Protein AF-A0A256XBC9-F1 (afdb_monomer)

Secondary structure (DSSP, 8-state):
-EEE-S---HHHHHHHHHHHHHHT----EEE--S-HHHHHHHH---BTTB-HHIIIIIIHHHHHHHHHH-SS-EEEE----GGG-HHHHTS-SEEE-SSSTTEEEE-TTTT--HHHHHHHHHHTT----GGGGS--THHHHHHHHHHHTT--THHHHTTGGG-SS---HHHHHHHHHHS---HHHHHHHSPPSEEEEEEEETTEEEEEEEESS---HHHHHHHHTTT-TT-EEETTEEEETTTEEEETTTTEEEESSHHHHHHHHHHHHHHHH-----HHHHT-TT--EEESSSEEE-TTT-----HHHHH-HHHIIIIISSHHHHHHHHTT-

Structure (mmCIF, N/CA/C/O backbone):
data_AF-A0A256XBC9-F1
#
_entry.id   AF-A0A256XBC9-F1
#
loop_
_atom_site.group_PDB
_atom_site.id
_atom_site.type_symbol
_atom_site.label_atom_id
_atom_site.label_alt_id
_atom_site.label_comp_id
_atom_site.label_asym_id
_atom_site.label_entity_id
_atom_site.label_seq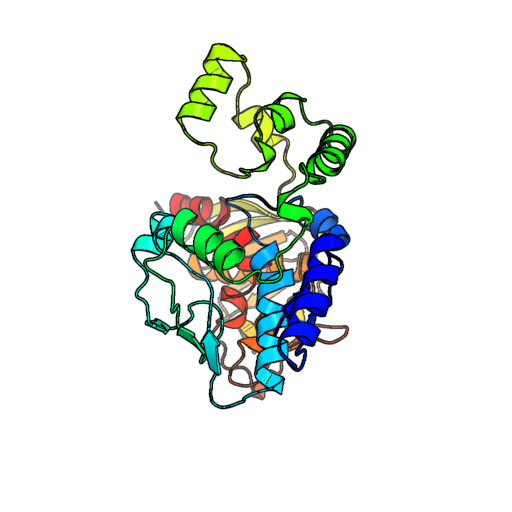_id
_atom_site.pdbx_PDB_ins_code
_atom_site.Cartn_x
_atom_site.Cartn_y
_atom_site.Cartn_z
_atom_site.occupancy
_atom_site.B_iso_or_equiv
_atom_site.auth_seq_id
_atom_site.auth_comp_id
_atom_site.auth_asym_id
_atom_site.auth_atom_id
_atom_site.pdbx_PDB_model_num
ATOM 1 N N . MET A 1 1 ? 2.725 -3.483 -21.093 1.00 90.88 1 MET A N 1
ATOM 2 C CA . MET A 1 1 ? 2.157 -2.626 -20.026 1.00 90.88 1 MET A CA 1
ATOM 3 C C . MET A 1 1 ? 3.276 -1.849 -19.351 1.00 90.88 1 MET A C 1
ATOM 5 O O . MET A 1 1 ? 4.280 -2.460 -19.003 1.00 90.88 1 MET A O 1
ATOM 9 N N . PHE A 1 2 ? 3.098 -0.546 -19.137 1.00 95.12 2 PHE A N 1
ATOM 10 C CA . PHE A 1 2 ? 3.998 0.297 -18.344 1.00 95.12 2 PHE A CA 1
ATOM 11 C C . PHE A 1 2 ? 3.249 0.849 -17.130 1.00 95.12 2 PHE A C 1
ATOM 13 O O . PHE A 1 2 ? 2.090 1.241 -17.256 1.00 95.12 2 PHE A O 1
ATOM 20 N N . ASN A 1 3 ? 3.893 0.862 -15.961 1.00 94.25 3 ASN A N 1
ATOM 21 C CA . ASN A 1 3 ? 3.314 1.428 -14.747 1.00 94.25 3 ASN A CA 1
ATOM 22 C C . ASN A 1 3 ? 3.943 2.788 -14.438 1.00 94.25 3 ASN A C 1
ATOM 24 O O . ASN A 1 3 ? 5.016 2.840 -13.838 1.00 94.25 3 ASN A O 1
ATOM 28 N N . ASP A 1 4 ? 3.240 3.855 -14.800 1.00 94.25 4 ASP A N 1
ATOM 29 C CA . ASP A 1 4 ? 3.615 5.234 -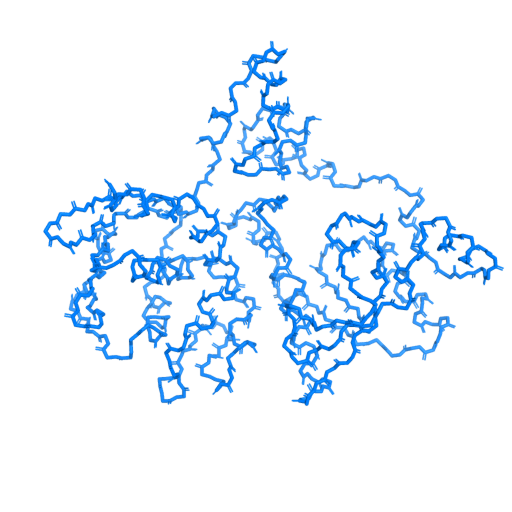14.514 1.00 94.25 4 ASP A CA 1
ATOM 30 C C . ASP A 1 4 ? 3.209 5.603 -13.082 1.00 94.25 4 ASP A C 1
ATOM 32 O O . ASP A 1 4 ? 2.030 5.758 -12.744 1.00 94.25 4 ASP A O 1
ATOM 36 N N . THR A 1 5 ? 4.217 5.726 -12.222 1.00 91.25 5 THR A N 1
ATOM 37 C CA . THR A 1 5 ? 4.029 6.086 -10.815 1.00 91.25 5 THR A CA 1
ATOM 38 C C . THR A 1 5 ? 3.833 7.581 -10.580 1.00 91.25 5 THR A C 1
ATOM 40 O O . THR A 1 5 ? 3.541 7.973 -9.450 1.00 91.25 5 THR A O 1
ATOM 43 N N . GLY A 1 6 ? 4.035 8.412 -11.608 1.00 88.88 6 GLY A N 1
ATOM 44 C CA . GLY A 1 6 ? 4.174 9.861 -11.487 1.00 88.88 6 GLY A CA 1
ATOM 45 C C . GLY A 1 6 ? 5.529 10.314 -10.930 1.00 88.88 6 GLY A C 1
ATOM 46 O O . GLY A 1 6 ? 5.707 11.504 -10.688 1.00 88.88 6 GLY A O 1
ATOM 47 N N . LEU A 1 7 ? 6.471 9.387 -10.701 1.00 88.94 7 LEU A N 1
ATOM 48 C CA . LEU A 1 7 ? 7.824 9.656 -10.178 1.00 88.94 7 LEU A CA 1
ATOM 49 C C . LEU A 1 7 ? 8.936 9.241 -11.140 1.00 88.94 7 LEU A C 1
ATOM 51 O O . LEU A 1 7 ? 10.107 9.206 -10.758 1.00 88.94 7 LEU A O 1
ATOM 55 N N . GLU A 1 8 ? 8.568 8.854 -12.354 1.00 89.31 8 GLU A N 1
ATOM 56 C CA . GLU A 1 8 ? 9.528 8.388 -13.338 1.00 89.31 8 GLU A CA 1
ATOM 57 C C . GLU A 1 8 ? 10.390 9.553 -13.817 1.00 89.31 8 GLU A C 1
ATOM 59 O O . GLU A 1 8 ? 9.912 10.669 -14.029 1.00 89.31 8 GLU A O 1
ATOM 64 N N . LEU A 1 9 ? 11.680 9.283 -13.994 1.00 87.69 9 LEU A N 1
ATOM 65 C CA . LEU A 1 9 ? 12.575 10.237 -14.631 1.00 87.69 9 LEU A CA 1
ATOM 66 C C . LEU A 1 9 ? 12.134 10.493 -16.080 1.00 87.69 9 LEU A C 1
ATOM 68 O O . LEU A 1 9 ? 11.670 9.545 -16.725 1.00 87.69 9 LEU A O 1
ATOM 72 N N . PRO A 1 10 ? 12.343 11.702 -16.633 1.00 89.44 10 PRO A N 1
ATOM 73 C CA . PRO A 1 10 ? 12.066 11.974 -18.043 1.00 89.44 10 PRO A CA 1
ATOM 74 C C . PRO A 1 10 ? 12.702 10.937 -18.977 1.00 89.44 10 PRO A C 1
ATOM 76 O O . PRO A 1 10 ? 12.044 10.441 -19.887 1.00 89.44 10 PRO A O 1
ATOM 79 N N . GLU A 1 11 ? 13.935 10.514 -18.690 1.00 90.56 11 GLU A N 1
ATOM 80 C CA . GLU A 1 11 ? 14.653 9.477 -19.439 1.00 90.56 11 GLU A CA 1
ATOM 81 C C . GLU A 1 11 ? 13.928 8.125 -19.425 1.00 90.56 11 GLU A C 1
ATOM 83 O O . GLU A 1 11 ? 13.963 7.387 -20.406 1.00 90.56 11 GLU A O 1
ATOM 88 N N . THR A 1 12 ? 13.223 7.806 -18.336 1.00 92.81 12 THR A N 1
ATOM 89 C CA . THR A 1 12 ? 12.430 6.574 -18.235 1.00 92.81 12 THR A CA 1
ATOM 90 C C . THR A 1 12 ? 11.225 6.628 -19.158 1.00 92.81 12 THR A C 1
ATOM 92 O O . THR A 1 12 ? 10.952 5.649 -19.848 1.00 92.81 12 THR A O 1
ATOM 95 N N . LEU A 1 13 ? 10.530 7.767 -19.202 1.00 94.12 13 LEU A N 1
ATOM 96 C CA . LEU A 1 13 ? 9.385 7.958 -20.090 1.00 94.12 13 LEU A CA 1
ATOM 97 C C . LEU A 1 13 ? 9.819 7.937 -21.560 1.00 94.12 13 LEU A C 1
ATOM 99 O O . LEU A 1 13 ? 9.193 7.253 -22.363 1.00 94.12 13 LEU A O 1
ATOM 103 N N . ILE A 1 14 ? 10.928 8.606 -21.892 1.00 94.56 14 ILE A N 1
ATOM 104 C CA . ILE A 1 14 ? 11.517 8.583 -23.240 1.00 94.56 14 ILE A CA 1
ATOM 105 C C . ILE A 1 14 ? 11.847 7.145 -23.652 1.00 94.56 14 ILE A C 1
ATOM 107 O O . ILE A 1 14 ? 11.387 6.688 -24.696 1.00 94.56 14 ILE A O 1
ATOM 111 N N . ASN A 1 15 ? 12.549 6.395 -22.797 1.00 95.44 15 ASN A N 1
ATOM 112 C CA . ASN A 1 15 ? 12.915 5.011 -23.088 1.00 95.44 15 ASN A CA 1
ATOM 113 C C . ASN A 1 15 ? 11.693 4.097 -23.290 1.00 95.44 15 ASN A C 1
ATOM 115 O O . ASN A 1 15 ? 11.757 3.157 -24.076 1.00 95.44 15 ASN A O 1
ATOM 119 N N . VAL A 1 16 ? 10.572 4.340 -22.598 1.00 96.44 16 VAL A N 1
ATOM 120 C CA . VAL A 1 16 ? 9.329 3.590 -22.852 1.00 96.44 16 VAL A CA 1
ATOM 121 C C . VAL A 1 16 ? 8.881 3.782 -24.298 1.00 96.44 16 VAL A C 1
ATOM 123 O O . VAL A 1 16 ? 8.619 2.790 -24.970 1.00 96.44 16 VAL A O 1
ATOM 126 N N . PHE A 1 17 ? 8.842 5.018 -24.799 1.00 95.31 17 PHE A N 1
ATOM 127 C CA . PHE A 1 17 ? 8.459 5.289 -26.188 1.00 95.31 17 PHE A CA 1
ATOM 128 C C . PHE A 1 17 ? 9.472 4.750 -27.203 1.00 95.31 17 PHE A C 1
ATOM 130 O O . PHE A 1 17 ? 9.060 4.176 -28.209 1.00 95.31 17 PHE A O 1
ATOM 137 N N . GLU A 1 18 ? 10.775 4.852 -26.926 1.00 95.69 18 GLU A N 1
ATOM 138 C CA . GLU A 1 18 ? 11.819 4.257 -27.775 1.00 95.69 18 GLU A CA 1
ATOM 139 C C . GLU A 1 18 ? 11.632 2.737 -27.914 1.00 95.69 18 GLU A C 1
ATOM 141 O O . GLU A 1 18 ? 11.645 2.212 -29.025 1.00 95.69 18 GLU A O 1
ATOM 146 N N . VAL A 1 19 ? 11.377 2.033 -26.805 1.00 96.44 19 VAL A N 1
ATOM 147 C CA . VAL A 1 19 ? 11.110 0.585 -26.798 1.00 96.44 19 VAL A CA 1
ATOM 148 C C . VAL A 1 19 ? 9.814 0.250 -27.541 1.00 96.44 19 VAL A C 1
ATOM 150 O O . VAL A 1 19 ? 9.795 -0.691 -28.330 1.00 96.44 19 VAL A O 1
ATOM 153 N N . LEU A 1 20 ? 8.729 0.998 -27.316 1.00 96.56 20 LEU A N 1
ATOM 154 C CA . LEU A 1 20 ? 7.457 0.756 -28.007 1.00 96.56 20 LEU A CA 1
ATOM 155 C C . LEU A 1 20 ? 7.617 0.856 -29.527 1.00 96.56 20 LEU A C 1
ATOM 157 O O . LEU A 1 20 ? 7.153 -0.029 -30.242 1.00 96.56 20 LEU A O 1
ATOM 161 N N . ASN A 1 21 ? 8.322 1.887 -29.998 1.00 95.62 21 ASN A N 1
ATOM 162 C CA . ASN A 1 21 ? 8.574 2.106 -31.420 1.00 95.62 21 ASN A CA 1
ATOM 163 C C . ASN A 1 21 ? 9.512 1.044 -32.004 1.00 95.62 21 ASN A C 1
ATOM 165 O O . ASN A 1 21 ? 9.216 0.485 -33.055 1.00 95.62 21 ASN A O 1
ATOM 169 N N . ALA A 1 22 ? 10.612 0.729 -31.312 1.00 96.19 22 ALA A N 1
ATOM 170 C CA . ALA A 1 22 ? 11.603 -0.239 -31.783 1.00 96.19 22 ALA A CA 1
ATOM 171 C C . ALA A 1 22 ? 11.021 -1.647 -31.986 1.00 96.19 22 ALA A C 1
ATOM 173 O O . ALA A 1 22 ? 11.479 -2.381 -32.858 1.00 96.19 22 ALA A O 1
ATOM 174 N N . TYR A 1 23 ? 10.016 -2.022 -31.191 1.00 96.19 23 TYR A N 1
ATOM 175 C CA . TYR A 1 23 ? 9.422 -3.360 -31.222 1.00 96.19 23 TYR A CA 1
ATOM 176 C C . TYR A 1 23 ? 7.968 -3.390 -31.722 1.00 96.19 23 TYR A C 1
ATOM 178 O O . TYR A 1 23 ? 7.344 -4.448 -31.666 1.00 96.19 23 TYR A O 1
ATOM 186 N N . GLY A 1 24 ? 7.413 -2.264 -32.188 1.00 96.50 24 GLY A N 1
ATOM 187 C CA . GLY A 1 24 ? 6.036 -2.185 -32.697 1.00 96.50 24 GLY A CA 1
ATOM 188 C C . GLY A 1 24 ? 4.972 -2.596 -31.671 1.00 96.50 24 GLY A C 1
ATOM 189 O O . GLY A 1 24 ? 4.054 -3.345 -31.995 1.00 96.50 24 GLY A O 1
ATOM 190 N N . LEU A 1 25 ? 5.121 -2.165 -30.414 1.00 95.19 25 LEU A N 1
ATOM 191 C CA . LEU A 1 25 ? 4.286 -2.613 -29.294 1.00 95.19 25 LEU A CA 1
ATOM 192 C C . LEU A 1 25 ? 3.157 -1.629 -28.962 1.00 95.19 25 LEU A C 1
ATOM 194 O O . LEU A 1 25 ? 3.348 -0.415 -28.964 1.00 95.19 25 LEU A O 1
ATOM 198 N N . GLU A 1 26 ? 2.008 -2.164 -28.541 1.00 93.69 26 GLU A N 1
ATOM 199 C CA . GLU A 1 26 ? 0.925 -1.371 -27.954 1.00 93.69 26 GLU A CA 1
ATOM 200 C C . GLU A 1 26 ? 1.210 -1.031 -26.478 1.00 93.69 26 GLU A C 1
ATOM 202 O O . GLU A 1 26 ? 1.558 -1.888 -25.650 1.00 93.69 26 GLU A O 1
ATOM 207 N N . LEU A 1 27 ? 1.018 0.240 -26.113 1.00 94.12 27 LEU A N 1
ATOM 208 C CA . LEU A 1 27 ? 1.161 0.696 -24.736 1.00 94.12 27 LEU A CA 1
ATOM 209 C C . LEU A 1 27 ? -0.139 0.549 -23.941 1.00 94.12 27 LEU A C 1
ATOM 211 O O . LEU A 1 27 ? -0.998 1.425 -23.943 1.00 94.12 27 LEU A O 1
ATOM 215 N N . HIS A 1 28 ? -0.207 -0.481 -23.103 1.00 93.19 28 HIS A N 1
ATOM 216 C CA . HIS A 1 28 ? -1.143 -0.480 -21.977 1.00 93.19 28 HIS A CA 1
ATOM 217 C C . HIS A 1 28 ? -0.555 0.303 -20.793 1.00 93.19 28 HIS A C 1
ATOM 219 O O . HIS A 1 28 ? 0.410 -0.147 -20.164 1.00 93.19 28 HIS A O 1
ATOM 225 N N . LEU A 1 29 ? -1.127 1.465 -20.479 1.00 93.25 29 LEU A N 1
ATOM 226 C CA . LEU A 1 29 ? -0.666 2.335 -19.395 1.00 93.25 29 LEU A CA 1
ATOM 227 C C . LEU A 1 29 ? -1.427 2.069 -18.086 1.00 93.25 29 LEU A C 1
ATOM 229 O O . LEU A 1 29 ? -2.650 2.187 -18.023 1.00 93.25 29 LEU A O 1
ATOM 233 N N . ALA A 1 30 ? -0.689 1.778 -17.018 1.00 93.75 30 ALA A N 1
ATOM 234 C CA . ALA A 1 30 ? -1.177 1.795 -15.644 1.00 93.75 30 ALA A CA 1
ATOM 235 C C . ALA A 1 30 ? -0.657 3.066 -14.963 1.00 93.75 30 ALA A C 1
ATOM 237 O O . ALA A 1 30 ? 0.523 3.148 -14.640 1.00 93.75 30 ALA A O 1
ATOM 238 N N . LYS A 1 31 ? -1.516 4.070 -14.770 1.00 92.81 31 LYS A N 1
ATOM 239 C CA . LYS A 1 31 ? -1.120 5.366 -14.202 1.00 92.81 31 LYS A CA 1
ATOM 240 C C . LYS A 1 31 ? -1.647 5.537 -12.783 1.00 92.81 31 LYS A C 1
ATOM 242 O O . LYS A 1 31 ? -2.810 5.235 -12.513 1.00 92.81 31 LYS A O 1
ATOM 247 N N . ALA A 1 32 ? -0.806 6.033 -11.879 1.00 91.00 32 ALA A N 1
ATOM 248 C CA . ALA A 1 32 ? -1.245 6.434 -10.548 1.00 91.00 32 ALA A CA 1
ATOM 249 C C . ALA A 1 32 ? -2.280 7.571 -10.630 1.00 91.00 32 ALA A C 1
ATOM 251 O O . ALA A 1 32 ? -2.016 8.626 -11.198 1.00 91.00 32 ALA A O 1
ATOM 252 N N . GLU A 1 33 ? -3.456 7.362 -10.036 1.00 84.12 33 GLU A N 1
ATOM 253 C CA . GLU A 1 33 ? -4.554 8.353 -10.016 1.00 84.12 33 GLU A CA 1
ATOM 254 C C . GLU A 1 33 ? -4.441 9.341 -8.847 1.00 84.12 33 GLU A C 1
ATOM 256 O O . GLU A 1 33 ? -5.295 10.198 -8.650 1.00 84.12 33 GLU A O 1
ATOM 261 N N . VAL A 1 34 ? -3.394 9.197 -8.040 1.00 84.75 34 VAL A N 1
ATOM 262 C CA . VAL A 1 34 ? -3.187 9.924 -6.790 1.00 84.75 34 VAL A CA 1
ATOM 263 C C . VAL A 1 34 ? -1.880 10.698 -6.865 1.00 84.75 34 VAL A C 1
ATOM 265 O O . VAL A 1 34 ? -0.870 10.180 -7.342 1.00 84.75 34 VAL A O 1
ATOM 268 N N . ASN A 1 35 ? -1.880 11.932 -6.362 1.00 86.81 35 ASN A N 1
ATOM 269 C CA . ASN A 1 35 ? -0.669 12.740 -6.308 1.00 86.81 35 ASN A CA 1
ATOM 270 C C . ASN A 1 35 ? 0.260 12.216 -5.200 1.00 86.81 35 ASN A C 1
ATOM 272 O O . ASN A 1 35 ? -0.095 12.217 -4.020 1.00 86.81 35 ASN A O 1
ATOM 276 N N . PHE A 1 36 ? 1.461 11.769 -5.576 1.00 86.69 36 PHE A N 1
ATOM 277 C CA . PHE A 1 36 ? 2.431 11.225 -4.626 1.00 86.69 36 PHE A CA 1
ATOM 278 C C . PHE A 1 36 ? 2.823 12.222 -3.531 1.00 86.69 36 PHE A C 1
ATOM 280 O O . PHE A 1 36 ? 2.943 11.823 -2.374 1.00 86.69 36 PHE A O 1
ATOM 287 N N . LEU A 1 37 ? 2.989 13.505 -3.863 1.00 84.19 37 LEU A N 1
ATOM 288 C CA . LEU A 1 37 ? 3.401 14.521 -2.895 1.00 84.19 37 LEU A CA 1
ATOM 289 C C . LEU A 1 37 ? 2.324 14.749 -1.829 1.00 84.19 37 LEU A C 1
ATOM 291 O O . LEU A 1 37 ? 2.656 14.867 -0.652 1.00 84.19 37 LEU A O 1
ATOM 295 N N . GLU A 1 38 ? 1.045 14.706 -2.204 1.00 84.88 38 GLU A N 1
ATOM 296 C CA . GLU A 1 38 ? -0.069 14.769 -1.246 1.00 84.88 38 GLU A CA 1
ATOM 297 C C . GLU A 1 38 ? -0.072 13.566 -0.294 1.00 84.88 38 GLU A C 1
ATOM 299 O O . GLU A 1 38 ? -0.294 13.701 0.909 1.00 84.88 38 GLU A O 1
ATOM 304 N N . ILE A 1 39 ? 0.271 12.377 -0.797 1.00 85.19 39 ILE A N 1
ATOM 305 C CA . ILE A 1 39 ? 0.406 11.187 0.049 1.00 85.19 39 ILE A CA 1
ATOM 306 C C . ILE A 1 39 ? 1.596 11.323 1.006 1.00 85.19 39 ILE A C 1
ATOM 308 O O . ILE A 1 39 ? 1.507 10.891 2.156 1.00 85.19 39 ILE A O 1
ATOM 312 N N . VAL A 1 40 ? 2.709 11.913 0.563 1.00 84.94 40 VAL A N 1
ATOM 313 C CA . VAL A 1 40 ? 3.870 12.141 1.433 1.00 84.94 40 VAL A CA 1
ATOM 314 C C . VAL A 1 40 ? 3.549 13.155 2.528 1.00 84.94 40 VAL A C 1
ATOM 316 O O . VAL A 1 40 ? 3.935 12.918 3.670 1.00 84.94 40 VAL A O 1
ATOM 319 N N . LYS A 1 41 ? 2.790 14.218 2.242 1.00 81.06 41 LYS A N 1
ATOM 320 C CA . LYS A 1 41 ? 2.291 15.136 3.284 1.00 81.06 41 LYS A CA 1
ATOM 321 C C . LYS A 1 41 ? 1.457 14.394 4.334 1.00 81.06 41 LYS A C 1
ATOM 323 O O . LYS A 1 41 ? 1.582 14.655 5.525 1.00 81.06 41 LYS A O 1
ATOM 328 N N . LEU A 1 42 ? 0.654 13.425 3.892 1.00 78.19 42 LEU A N 1
ATOM 329 C CA . LEU A 1 42 ? -0.240 12.638 4.741 1.00 78.19 42 LEU A CA 1
ATOM 330 C C . LEU A 1 42 ? 0.482 11.583 5.601 1.00 78.19 42 LEU A C 1
ATOM 332 O O . LEU A 1 42 ? 0.169 11.400 6.777 1.00 78.19 42 LEU A O 1
ATOM 336 N N . LEU A 1 43 ? 1.409 10.833 5.001 1.00 81.12 43 LEU A N 1
ATOM 337 C CA . LEU A 1 43 ? 2.011 9.632 5.596 1.00 81.12 43 LEU A CA 1
ATOM 338 C C . LEU A 1 43 ? 3.499 9.799 5.940 1.00 81.12 43 LEU A C 1
ATOM 340 O O . LEU A 1 43 ? 4.087 8.913 6.568 1.00 81.12 43 LEU A O 1
ATOM 344 N N . GLY A 1 44 ? 4.128 10.905 5.549 1.00 81.38 44 GLY A N 1
ATOM 345 C CA . GLY A 1 44 ? 5.580 11.098 5.541 1.00 81.38 44 GLY A CA 1
ATOM 346 C C . GLY A 1 44 ? 6.278 10.301 4.427 1.00 81.38 44 GLY A C 1
ATOM 347 O O . GLY A 1 44 ? 5.644 9.476 3.766 1.00 81.38 44 GLY A O 1
ATOM 348 N N . PRO A 1 45 ? 7.588 10.495 4.203 1.00 82.25 45 PRO A N 1
ATOM 349 C CA . PRO A 1 45 ? 8.311 9.861 3.103 1.00 82.25 45 PRO A CA 1
ATOM 350 C C . PRO A 1 45 ? 8.337 8.325 3.233 1.00 82.25 45 PRO A C 1
ATOM 352 O O . PRO A 1 45 ? 8.367 7.786 4.349 1.00 82.25 45 PRO A O 1
ATOM 355 N N . PRO A 1 46 ? 8.308 7.586 2.107 1.00 84.69 46 PRO A N 1
ATOM 356 C CA . PRO A 1 46 ? 8.424 6.135 2.133 1.00 84.69 46 PRO A CA 1
ATOM 357 C C . PRO A 1 46 ? 9.849 5.698 2.502 1.00 84.69 46 PRO A C 1
ATOM 359 O O . PRO A 1 46 ? 10.832 6.311 2.095 1.00 84.69 46 PRO A O 1
ATOM 362 N N . GLY A 1 47 ? 9.957 4.578 3.218 1.00 80.75 47 GLY A N 1
ATOM 363 C CA . GLY A 1 47 ? 11.231 3.970 3.630 1.00 80.75 47 GLY A CA 1
ATOM 364 C C . GLY A 1 47 ? 11.272 2.467 3.347 1.00 80.75 47 GLY A C 1
ATOM 365 O O . GLY A 1 47 ? 10.273 1.873 2.940 1.00 80.75 47 GLY A O 1
ATOM 366 N N . ARG A 1 48 ? 12.409 1.799 3.586 1.00 75.88 48 ARG A N 1
ATOM 367 C CA . ARG A 1 48 ? 12.585 0.349 3.363 1.00 75.88 48 ARG A CA 1
ATOM 368 C C . ARG A 1 48 ? 11.598 -0.504 4.158 1.00 75.88 48 ARG A C 1
ATOM 370 O O . ARG A 1 48 ? 11.189 -1.545 3.646 1.00 75.88 48 ARG A O 1
ATOM 377 N N . ASP A 1 49 ? 11.226 -0.091 5.360 1.00 75.12 49 ASP A N 1
ATOM 378 C CA . ASP A 1 49 ? 10.274 -0.754 6.263 1.00 75.12 49 ASP A CA 1
ATOM 379 C C . ASP A 1 49 ? 8.873 -0.101 6.261 1.00 75.12 49 ASP A C 1
ATOM 381 O O . ASP A 1 49 ? 7.935 -0.594 6.900 1.00 75.12 49 ASP A O 1
ATOM 385 N N . TYR A 1 50 ? 8.715 0.973 5.483 1.00 80.56 50 TYR A N 1
ATOM 386 C CA . TYR A 1 50 ? 7.510 1.790 5.360 1.00 80.56 50 TYR A CA 1
ATOM 387 C C . TYR A 1 50 ? 7.188 2.065 3.878 1.00 80.56 50 TYR A C 1
ATOM 389 O O . TYR A 1 50 ? 7.070 3.203 3.427 1.00 80.56 50 TYR A O 1
ATOM 397 N N . ARG A 1 51 ? 7.088 0.987 3.086 1.00 83.31 51 ARG A N 1
ATOM 398 C CA . ARG A 1 51 ? 6.898 1.009 1.621 1.00 83.31 51 ARG A CA 1
ATOM 399 C C . ARG A 1 51 ? 5.426 1.107 1.211 1.00 83.31 51 ARG A C 1
ATOM 401 O O . ARG A 1 51 ? 4.968 0.355 0.346 1.00 83.31 51 ARG A O 1
ATOM 408 N N . TYR A 1 52 ? 4.664 2.003 1.835 1.00 85.81 52 TYR A N 1
ATOM 409 C CA . TYR A 1 52 ? 3.244 2.178 1.507 1.00 85.81 52 TYR A CA 1
ATOM 410 C C . TYR A 1 52 ? 3.051 2.592 0.036 1.00 85.81 52 TYR A C 1
ATOM 412 O O . TYR A 1 52 ? 2.100 2.148 -0.609 1.00 85.81 52 TYR A O 1
ATOM 420 N N . CYS A 1 53 ? 3.991 3.370 -0.522 1.00 88.44 53 CYS A N 1
ATOM 421 C CA . CYS A 1 53 ? 3.921 3.885 -1.888 1.00 88.44 53 CYS A CA 1
ATOM 422 C C . CYS A 1 53 ? 3.825 2.755 -2.920 1.00 88.44 53 CYS A C 1
ATOM 424 O O . CYS A 1 53 ? 3.008 2.831 -3.828 1.00 88.44 53 CYS A O 1
ATOM 426 N N . CYS A 1 54 ? 4.543 1.642 -2.733 1.00 87.38 54 CYS A N 1
ATOM 427 C CA . CYS A 1 54 ? 4.473 0.499 -3.644 1.00 87.38 54 CYS A CA 1
ATOM 428 C C . CYS A 1 54 ? 3.046 -0.028 -3.816 1.00 87.38 54 CYS A C 1
ATOM 430 O O . CYS A 1 54 ? 2.672 -0.436 -4.909 1.00 87.38 54 CYS A O 1
ATOM 432 N N . LYS A 1 55 ? 2.231 -0.022 -2.760 1.00 87.06 55 LYS A N 1
ATOM 433 C CA . LYS A 1 55 ? 0.846 -0.469 -2.893 1.00 87.06 55 LYS A CA 1
ATOM 434 C C . LYS A 1 55 ? -0.054 0.593 -3.526 1.00 87.06 55 LYS A C 1
ATOM 436 O O . LYS A 1 55 ? -0.958 0.239 -4.273 1.00 87.06 55 LYS A O 1
ATOM 441 N N . ILE A 1 56 ? 0.203 1.865 -3.227 1.00 88.94 56 ILE A N 1
ATOM 442 C CA . ILE A 1 56 ? -0.652 2.986 -3.630 1.00 88.94 56 ILE A CA 1
ATOM 443 C C . ILE A 1 56 ? -0.417 3.399 -5.088 1.00 88.94 56 ILE A C 1
ATOM 445 O O . ILE A 1 56 ? -1.376 3.468 -5.843 1.00 88.94 56 ILE A O 1
ATOM 449 N N . ILE A 1 57 ? 0.837 3.640 -5.488 1.00 91.19 57 ILE A N 1
ATOM 450 C CA . ILE A 1 57 ? 1.182 4.205 -6.810 1.00 91.19 57 ILE A CA 1
ATOM 451 C C . ILE A 1 57 ? 1.746 3.176 -7.799 1.00 91.19 57 ILE A C 1
ATOM 453 O O . ILE A 1 57 ? 1.973 3.509 -8.954 1.00 91.19 57 ILE A O 1
ATOM 457 N N . LYS A 1 58 ? 2.005 1.932 -7.365 1.00 90.12 58 LYS A N 1
ATOM 458 C CA . LYS A 1 58 ? 2.437 0.845 -8.269 1.00 90.12 58 LYS A CA 1
ATOM 459 C C . LYS A 1 58 ? 1.381 -0.237 -8.382 1.00 90.12 58 LYS A C 1
ATOM 461 O O . LYS A 1 58 ? 0.870 -0.510 -9.457 1.00 90.12 58 LYS A O 1
ATOM 466 N N . LEU A 1 59 ? 1.038 -0.859 -7.258 1.00 89.75 59 LEU A N 1
ATOM 467 C CA . LEU A 1 59 ? 0.204 -2.052 -7.295 1.00 89.75 59 LEU A CA 1
ATOM 468 C C . LEU A 1 59 ? -1.243 -1.755 -7.684 1.00 89.75 59 LEU A C 1
ATOM 470 O O . LEU A 1 59 ? -1.792 -2.451 -8.531 1.00 89.75 59 LEU A O 1
ATOM 474 N N . ALA A 1 60 ? -1.863 -0.746 -7.072 1.00 88.62 60 ALA A N 1
ATOM 475 C CA . ALA A 1 60 ? -3.262 -0.461 -7.350 1.00 88.62 60 ALA A CA 1
ATOM 476 C C . ALA A 1 60 ? -3.525 -0.031 -8.811 1.00 88.62 60 ALA A C 1
ATOM 478 O O . ALA A 1 60 ? -4.444 -0.594 -9.410 1.00 88.62 60 ALA A O 1
ATOM 479 N N . PRO A 1 61 ? -2.702 0.842 -9.435 1.00 91.31 61 PRO A N 1
ATOM 480 C CA . PRO A 1 61 ? -2.815 1.140 -10.865 1.00 91.31 61 PRO A CA 1
ATOM 481 C C . PRO A 1 61 ? -2.665 -0.095 -11.758 1.00 91.31 61 PRO A C 1
ATOM 483 O O . PRO A 1 61 ? -3.457 -0.277 -12.681 1.00 91.31 61 PRO A O 1
ATOM 486 N N . ILE A 1 62 ? -1.702 -0.977 -11.457 1.00 91.00 62 ILE A N 1
ATOM 487 C CA . ILE A 1 62 ? -1.502 -2.236 -12.192 1.00 91.00 62 ILE A CA 1
ATOM 488 C C . ILE A 1 62 ? -2.747 -3.120 -12.108 1.00 91.00 62 ILE A C 1
ATOM 490 O O . ILE A 1 62 ? -3.230 -3.585 -13.137 1.00 91.00 62 ILE A O 1
ATOM 494 N N . CYS A 1 63 ? -3.291 -3.339 -10.906 1.00 87.81 63 CYS A N 1
ATOM 495 C CA . CYS A 1 63 ? -4.491 -4.160 -10.733 1.00 87.81 63 CYS A CA 1
ATOM 496 C C . CYS A 1 63 ? -5.672 -3.608 -11.546 1.00 87.81 63 CYS A C 1
ATOM 498 O O . CYS A 1 63 ? -6.354 -4.373 -12.226 1.00 87.81 63 CYS A O 1
ATOM 500 N N . LYS A 1 64 ? -5.870 -2.282 -11.525 1.00 86.38 64 LYS A N 1
ATOM 501 C CA . LYS A 1 64 ? -6.931 -1.610 -12.286 1.00 86.38 64 LYS A CA 1
ATOM 502 C C . LYS A 1 64 ? -6.746 -1.773 -13.796 1.00 86.38 64 LYS A C 1
ATOM 504 O O . LYS A 1 64 ? -7.706 -2.069 -14.501 1.00 86.38 64 LYS A O 1
ATOM 509 N N . A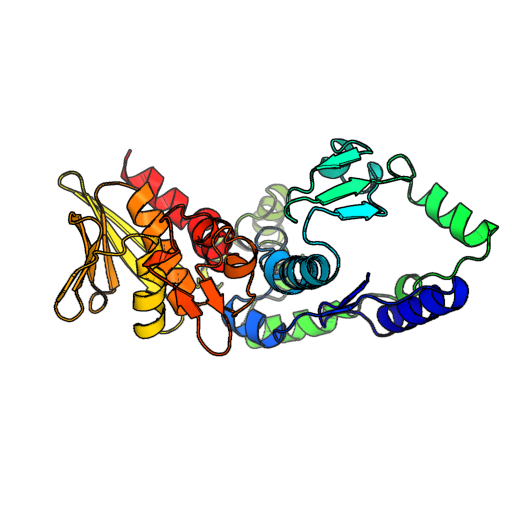LA A 1 65 ? -5.524 -1.587 -14.296 1.00 89.69 65 ALA A N 1
ATOM 510 C CA . ALA A 1 65 ? -5.219 -1.733 -15.717 1.00 89.69 65 ALA A CA 1
ATOM 511 C C . ALA A 1 65 ? -5.400 -3.182 -16.195 1.00 89.69 65 ALA A C 1
ATOM 513 O O . ALA A 1 65 ? -6.014 -3.410 -17.231 1.00 89.69 65 ALA A O 1
ATOM 514 N N . LEU A 1 66 ? -4.940 -4.167 -15.418 1.00 88.00 66 LEU A N 1
ATOM 515 C CA . LEU A 1 66 ? -5.038 -5.581 -15.789 1.00 88.00 66 LEU A CA 1
ATOM 516 C C . LEU A 1 66 ? -6.482 -6.086 -15.848 1.00 88.00 66 LEU A C 1
ATOM 518 O O . LEU A 1 66 ? -6.795 -6.863 -16.744 1.00 88.00 66 LEU A O 1
ATOM 522 N N . LYS A 1 67 ? -7.377 -5.613 -14.970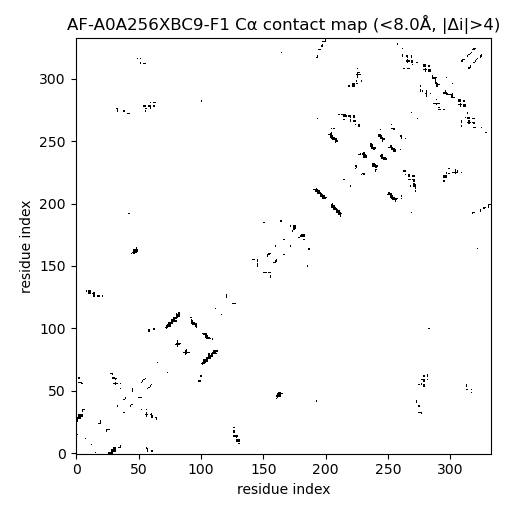 1.00 82.31 67 LYS A N 1
ATOM 523 C CA . LYS A 1 67 ? -8.808 -5.959 -15.051 1.00 82.31 67 LYS A CA 1
ATOM 524 C C . LYS A 1 67 ? -9.473 -5.499 -16.347 1.00 82.31 67 LYS A C 1
ATOM 526 O O . LYS A 1 67 ? -10.398 -6.149 -16.809 1.00 82.31 67 LYS A O 1
ATOM 531 N N . LYS A 1 68 ? -9.007 -4.399 -16.946 1.00 84.44 68 LYS A N 1
ATOM 532 C CA . LYS A 1 68 ? -9.505 -3.954 -18.258 1.00 84.44 68 LYS A CA 1
ATOM 533 C C . LYS A 1 68 ? -9.051 -4.874 -19.394 1.00 84.44 68 LYS A C 1
ATOM 535 O O . LYS A 1 68 ? -9.685 -4.884 -20.439 1.00 84.44 68 LYS A O 1
ATOM 540 N N . ILE A 1 69 ? -7.955 -5.609 -19.192 1.00 83.81 69 ILE A N 1
ATOM 541 C CA . ILE A 1 69 ? -7.340 -6.478 -20.200 1.00 83.81 69 ILE A CA 1
ATOM 542 C C . ILE A 1 69 ? -7.885 -7.908 -20.096 1.00 83.81 69 ILE A C 1
ATOM 544 O O . ILE A 1 69 ? -8.158 -8.533 -21.114 1.00 83.81 69 ILE A O 1
ATOM 548 N N . SER A 1 70 ? -8.032 -8.454 -18.884 1.00 81.44 70 SER A N 1
ATOM 549 C CA . SER A 1 70 ? -8.491 -9.834 -18.683 1.00 81.44 70 SER A CA 1
ATOM 550 C C . SER A 1 70 ? -9.242 -10.013 -17.365 1.00 81.44 70 SER A C 1
ATOM 552 O O . SER A 1 70 ? -8.777 -9.597 -16.303 1.00 81.44 70 SER A O 1
ATOM 554 N N . ASN A 1 71 ? -10.374 -10.721 -17.439 1.00 74.31 71 ASN A N 1
ATOM 555 C CA . ASN A 1 71 ? -11.215 -11.078 -16.291 1.00 74.31 71 ASN A CA 1
ATOM 556 C C . ASN A 1 71 ? -10.963 -12.500 -15.755 1.00 74.31 71 ASN A C 1
ATOM 558 O O . ASN A 1 71 ? -11.470 -12.846 -14.690 1.00 74.31 71 ASN A O 1
ATOM 562 N N . ILE A 1 72 ? -10.190 -13.326 -16.470 1.00 76.62 72 ILE A N 1
ATOM 563 C CA . ILE A 1 72 ? -9.967 -14.746 -16.130 1.00 76.62 72 ILE A CA 1
ATOM 564 C C . ILE A 1 72 ? -8.617 -14.927 -15.425 1.00 76.62 72 ILE A C 1
ATOM 566 O O . ILE A 1 72 ? -8.496 -15.673 -14.456 1.00 76.62 72 ILE A O 1
ATOM 570 N N . GLY A 1 73 ? -7.599 -14.198 -15.878 1.00 81.75 73 GLY A N 1
ATOM 571 C CA . GLY A 1 73 ? -6.247 -14.261 -15.336 1.00 81.75 73 GLY A CA 1
ATOM 572 C C . GLY A 1 73 ? -5.212 -13.724 -16.318 1.00 81.75 73 GLY A C 1
ATOM 573 O O . GLY A 1 73 ? -5.511 -13.480 -17.487 1.00 81.75 73 GLY A O 1
ATOM 574 N N . THR A 1 74 ? -3.993 -13.496 -15.837 1.00 89.81 74 THR A N 1
ATOM 575 C CA . THR A 1 74 ? -2.906 -12.903 -16.634 1.00 89.81 74 THR A CA 1
ATOM 576 C C . THR A 1 74 ? -1.585 -13.635 -16.418 1.00 89.81 74 THR A C 1
ATOM 578 O O . THR A 1 74 ? -1.293 -14.116 -15.322 1.00 89.81 74 THR A O 1
ATOM 581 N N . VAL A 1 75 ? -0.755 -13.692 -17.459 1.00 92.81 75 VAL A N 1
ATOM 582 C CA . VAL A 1 75 ? 0.651 -14.098 -17.349 1.00 92.81 75 VAL A CA 1
ATOM 583 C C . VAL A 1 75 ? 1.508 -12.844 -17.475 1.00 92.81 75 VAL A C 1
ATOM 585 O O . VAL A 1 75 ? 1.524 -12.189 -18.513 1.00 92.81 75 VAL A O 1
ATOM 588 N N . SER A 1 76 ? 2.214 -12.488 -16.406 1.00 92.62 76 SER A N 1
ATOM 589 C CA . SER A 1 76 ? 3.123 -11.347 -16.372 1.00 92.62 76 SER A CA 1
ATOM 590 C C . SER A 1 76 ? 4.550 -11.819 -16.617 1.00 92.62 76 SER A C 1
ATOM 592 O O . SER A 1 76 ? 5.159 -12.451 -15.752 1.00 92.62 76 SER A O 1
ATOM 594 N N . ILE A 1 77 ? 5.112 -11.455 -17.767 1.00 95.12 77 ILE A N 1
ATOM 595 C CA . ILE A 1 77 ? 6.534 -11.658 -18.060 1.00 95.12 77 ILE A CA 1
ATOM 596 C C . ILE A 1 77 ? 7.329 -10.524 -17.407 1.00 95.12 77 ILE A C 1
ATOM 598 O O . ILE A 1 77 ? 7.009 -9.351 -17.585 1.00 95.12 77 ILE A O 1
ATOM 602 N N . THR A 1 78 ? 8.339 -10.857 -16.604 1.00 94.38 78 THR A N 1
ATOM 603 C CA . THR A 1 78 ? 9.117 -9.877 -15.831 1.00 94.38 78 THR A CA 1
ATOM 604 C C . THR A 1 78 ? 10.619 -10.099 -15.972 1.00 94.38 78 THR A C 1
ATOM 606 O O . THR A 1 78 ? 11.083 -11.220 -16.166 1.00 94.38 78 THR A O 1
ATOM 609 N N . GLY A 1 79 ? 11.395 -9.027 -15.797 1.00 93.88 79 GLY A N 1
ATOM 610 C CA . GLY A 1 79 ? 12.860 -9.074 -15.756 1.00 93.88 79 GLY A CA 1
ATOM 611 C C . GLY A 1 79 ? 13.448 -9.439 -14.387 1.00 93.88 79 GLY A C 1
ATOM 612 O O . GLY A 1 79 ? 14.580 -9.050 -14.107 1.00 93.88 79 GLY A O 1
ATOM 613 N N . GLN A 1 80 ? 12.690 -10.104 -13.503 1.00 93.88 80 GLN A N 1
ATOM 614 C CA . GLN A 1 80 ? 13.154 -10.487 -12.163 1.00 93.88 80 GLN A CA 1
ATOM 615 C C . GLN A 1 80 ? 14.301 -11.507 -12.246 1.00 93.88 80 GLN A C 1
ATOM 617 O O . GLN A 1 80 ? 14.174 -12.508 -12.947 1.00 93.88 80 GLN A O 1
ATOM 622 N N . ARG A 1 81 ? 15.380 -11.299 -11.480 1.00 94.56 81 ARG A N 1
ATOM 623 C CA . ARG A 1 81 ? 16.583 -12.148 -11.454 1.00 94.56 81 ARG A CA 1
ATOM 624 C C . ARG A 1 81 ? 16.964 -12.551 -10.028 1.00 94.56 81 ARG A C 1
ATOM 626 O O . ARG A 1 81 ? 16.805 -11.767 -9.089 1.00 94.56 81 ARG A O 1
ATOM 633 N N . LYS A 1 82 ? 17.514 -13.759 -9.855 1.00 93.56 82 LYS A N 1
ATOM 634 C CA . LYS A 1 82 ? 17.983 -14.287 -8.556 1.00 93.56 82 LYS A CA 1
ATOM 635 C C . LYS A 1 82 ? 18.996 -13.356 -7.906 1.00 93.56 82 LYS A C 1
ATOM 637 O O . LYS A 1 82 ? 18.902 -13.060 -6.718 1.00 93.56 82 LYS A O 1
ATOM 642 N N . TRP A 1 83 ? 19.914 -12.845 -8.719 1.00 89.00 83 TRP A N 1
ATOM 643 C CA . TRP A 1 83 ? 21.065 -12.052 -8.293 1.00 89.00 83 TRP A CA 1
ATOM 644 C C . TRP A 1 83 ? 20.731 -10.615 -7.872 1.00 89.00 83 TRP A C 1
ATOM 646 O O . TRP A 1 83 ? 21.618 -9.872 -7.474 1.00 89.00 83 TRP A O 1
ATOM 656 N N . GLU A 1 84 ? 19.460 -10.206 -7.916 1.00 87.00 84 GLU A N 1
ATOM 657 C CA . GLU A 1 84 ? 19.040 -8.882 -7.443 1.00 87.00 84 GLU A CA 1
ATOM 658 C C . GLU A 1 84 ? 18.836 -8.828 -5.918 1.00 87.00 84 GLU A C 1
ATOM 660 O O . GLU A 1 84 ? 18.881 -7.747 -5.335 1.00 87.00 84 GLU A O 1
ATOM 665 N N . SER A 1 85 ? 18.562 -9.964 -5.253 1.00 90.25 85 SER A N 1
ATOM 666 C CA . SER A 1 85 ? 18.508 -10.060 -3.781 1.00 90.25 85 SER A CA 1
ATOM 667 C C . SER A 1 85 ? 18.363 -11.505 -3.293 1.00 90.25 85 SER A C 1
ATOM 669 O O . SER A 1 85 ? 17.770 -12.334 -3.979 1.00 90.25 85 SER A O 1
ATOM 671 N N . PHE A 1 86 ? 18.736 -11.775 -2.036 1.00 87.50 86 PHE A N 1
ATOM 672 C CA . PHE A 1 86 ? 18.496 -13.073 -1.383 1.00 87.50 86 PHE A CA 1
ATOM 673 C C . PHE A 1 86 ? 17.028 -13.526 -1.419 1.00 87.50 86 PHE A C 1
ATOM 675 O O . PHE A 1 86 ? 16.745 -14.713 -1.558 1.00 87.50 86 PHE A O 1
ATOM 682 N N . THR A 1 87 ? 16.075 -12.595 -1.314 1.00 87.38 87 THR A N 1
ATOM 683 C CA . THR A 1 87 ? 14.646 -12.926 -1.414 1.00 87.38 87 THR A CA 1
ATOM 684 C C . THR A 1 87 ? 14.270 -13.354 -2.830 1.00 87.38 87 THR A C 1
ATOM 686 O O . THR A 1 87 ? 13.514 -14.308 -2.980 1.00 87.38 87 THR A O 1
ATOM 689 N N . ARG A 1 88 ? 14.800 -12.681 -3.864 1.00 89.19 88 ARG A N 1
ATOM 690 C CA . ARG A 1 88 ? 14.553 -13.038 -5.273 1.00 89.19 88 ARG A CA 1
ATOM 691 C C . ARG A 1 88 ? 15.225 -14.352 -5.662 1.00 89.19 88 ARG A C 1
ATOM 693 O O . ARG A 1 88 ? 14.631 -15.101 -6.425 1.00 89.19 88 ARG A O 1
ATOM 700 N N . ALA A 1 89 ? 16.378 -14.678 -5.078 1.00 91.62 89 ALA A N 1
ATOM 701 C CA . ALA A 1 89 ? 17.063 -15.953 -5.298 1.00 91.62 89 ALA A CA 1
ATOM 702 C C . ALA A 1 89 ? 16.208 -17.184 -4.945 1.00 91.62 89 ALA A C 1
ATOM 704 O O . ALA A 1 89 ? 16.370 -18.240 -5.550 1.00 91.62 89 ALA A O 1
ATOM 705 N N . LYS A 1 90 ? 15.266 -17.037 -4.002 1.00 93.06 90 LYS A N 1
ATOM 706 C CA . LYS A 1 90 ? 14.336 -18.099 -3.583 1.00 93.06 90 LYS A CA 1
ATOM 707 C C . LYS A 1 90 ? 13.095 -18.226 -4.477 1.00 93.06 90 LYS A C 1
ATOM 709 O O . LYS A 1 90 ? 12.297 -19.134 -4.266 1.00 93.06 90 LYS A O 1
ATOM 714 N N . ILE A 1 91 ? 12.868 -17.301 -5.412 1.00 91.06 91 ILE A N 1
ATOM 715 C CA . ILE A 1 91 ? 11.666 -17.288 -6.256 1.00 91.06 91 ILE A CA 1
ATOM 716 C C . ILE A 1 91 ? 11.949 -18.059 -7.546 1.00 91.06 91 ILE A C 1
ATOM 718 O O . ILE A 1 91 ? 12.872 -17.725 -8.287 1.00 91.06 91 ILE A O 1
ATOM 722 N N . ALA A 1 92 ? 11.122 -19.067 -7.827 1.00 92.31 92 ALA A N 1
ATOM 723 C CA . ALA A 1 92 ? 11.210 -19.865 -9.044 1.00 92.31 92 ALA A CA 1
ATOM 724 C C . ALA A 1 92 ? 10.964 -19.035 -10.319 1.00 92.31 92 ALA A C 1
ATOM 726 O O . ALA A 1 92 ? 10.354 -17.963 -10.289 1.00 92.31 92 ALA A O 1
ATOM 727 N N . ARG A 1 93 ? 11.417 -19.567 -11.463 1.00 94.88 93 ARG A N 1
ATOM 728 C CA . ARG A 1 93 ? 11.229 -18.962 -12.793 1.00 94.88 93 ARG A CA 1
ATOM 729 C C . ARG A 1 93 ? 9.750 -18.747 -13.142 1.00 94.88 93 ARG A C 1
ATOM 731 O O . ARG A 1 93 ? 9.423 -17.760 -13.796 1.00 94.88 93 ARG A O 1
ATOM 738 N N . VAL A 1 94 ? 8.883 -19.649 -12.686 1.00 96.56 94 VAL A N 1
ATOM 739 C CA . VAL A 1 94 ? 7.421 -19.546 -12.766 1.00 96.56 94 VAL A CA 1
ATOM 740 C C . VAL A 1 94 ? 6.880 -19.508 -11.343 1.00 96.56 94 VAL A C 1
ATOM 742 O O . VAL A 1 94 ? 7.246 -20.345 -10.520 1.00 96.56 94 VAL A O 1
ATOM 745 N N . SER A 1 95 ? 6.039 -18.528 -11.023 1.00 93.50 95 SER A N 1
ATOM 746 C CA . SER A 1 95 ? 5.457 -18.395 -9.684 1.00 93.50 95 SER A CA 1
ATOM 747 C C . SER A 1 95 ? 4.101 -17.699 -9.718 1.00 93.50 95 SER A C 1
ATOM 749 O O . SER A 1 95 ? 3.808 -16.950 -10.642 1.00 93.50 95 SER A O 1
ATOM 751 N N . LEU A 1 96 ? 3.264 -17.914 -8.703 1.00 89.94 96 LEU A N 1
ATOM 752 C CA . LEU A 1 96 ? 2.046 -17.121 -8.531 1.00 89.94 96 LEU A CA 1
ATOM 753 C C . LEU A 1 96 ? 2.387 -15.726 -8.000 1.00 89.94 96 LEU A C 1
ATOM 755 O O . LEU A 1 96 ? 3.212 -15.568 -7.092 1.00 89.94 96 LEU A O 1
ATOM 759 N N . SER A 1 97 ? 1.718 -14.706 -8.536 1.00 86.88 97 SER A N 1
ATOM 760 C CA . SER A 1 97 ? 1.832 -13.348 -8.018 1.00 86.88 97 SER A CA 1
ATOM 761 C C . SER A 1 97 ? 1.245 -13.275 -6.612 1.00 86.88 97 SER A C 1
ATOM 763 O O . SER A 1 97 ? 0.098 -13.637 -6.366 1.00 86.88 97 SER A O 1
ATOM 765 N N . ARG A 1 98 ? 2.033 -12.749 -5.672 1.00 79.94 98 ARG A N 1
ATOM 766 C CA . ARG A 1 98 ? 1.574 -12.476 -4.298 1.00 79.94 98 ARG A CA 1
ATOM 767 C C . ARG A 1 98 ? 0.762 -11.185 -4.191 1.00 79.94 98 ARG A C 1
ATOM 769 O O . ARG A 1 98 ? 0.192 -10.907 -3.142 1.00 79.94 98 ARG A O 1
ATOM 776 N N . TRP A 1 99 ? 0.788 -10.363 -5.238 1.00 80.12 99 TRP A N 1
ATOM 777 C CA . TRP A 1 99 ? 0.351 -8.967 -5.182 1.00 80.12 99 TRP A CA 1
ATOM 778 C C . TRP A 1 99 ? -0.801 -8.662 -6.131 1.00 80.12 99 TRP A C 1
ATOM 780 O O . TRP A 1 99 ? -1.612 -7.791 -5.835 1.00 80.12 99 TRP A O 1
ATOM 790 N N . VAL A 1 100 ? -0.868 -9.367 -7.256 1.00 81.69 100 VAL A N 1
ATOM 791 C CA . VAL A 1 100 ? -1.911 -9.204 -8.267 1.00 81.69 100 VAL A CA 1
ATOM 792 C C . VAL A 1 100 ? -2.702 -10.501 -8.306 1.00 81.69 100 VAL A C 1
ATOM 794 O O . VAL A 1 100 ? -2.130 -11.569 -8.524 1.00 81.69 100 VAL A O 1
ATOM 797 N N . ALA A 1 101 ? -3.999 -10.414 -8.022 1.00 73.94 101 ALA A N 1
ATOM 798 C CA . ALA A 1 101 ? -4.873 -11.579 -8.009 1.00 73.94 101 ALA A CA 1
ATOM 799 C C . ALA A 1 101 ? -4.957 -12.209 -9.409 1.00 73.94 101 ALA A C 1
ATOM 801 O O . ALA A 1 101 ? -4.986 -11.494 -10.407 1.00 73.94 101 ALA A O 1
ATOM 802 N N . ASN A 1 102 ? -5.023 -13.542 -9.466 1.00 81.25 102 ASN A N 1
ATOM 803 C CA . ASN A 1 102 ? -5.153 -14.319 -10.705 1.00 81.25 102 ASN A CA 1
ATOM 804 C C . ASN A 1 102 ? -4.030 -14.062 -11.734 1.00 81.25 102 ASN A C 1
ATOM 806 O O . ASN A 1 102 ? -4.255 -14.130 -12.942 1.00 81.25 102 ASN A O 1
ATOM 810 N N . THR A 1 103 ? -2.809 -13.780 -11.263 1.00 89.19 103 THR A N 1
ATOM 811 C CA . THR A 1 103 ? -1.639 -13.559 -12.127 1.00 89.19 103 THR A CA 1
ATOM 812 C C . THR A 1 103 ? -0.542 -14.591 -11.876 1.00 89.19 103 THR A C 1
ATOM 814 O O . THR A 1 103 ? -0.080 -14.755 -10.743 1.00 89.19 103 THR A O 1
ATOM 817 N N . VAL A 1 104 ? -0.053 -15.220 -12.946 1.00 93.25 104 VAL A N 1
ATOM 818 C CA . VAL A 1 104 ? 1.193 -16.004 -12.959 1.00 93.25 104 VAL A CA 1
ATOM 819 C C . VAL A 1 104 ? 2.343 -15.092 -13.382 1.00 93.25 104 VAL A C 1
ATOM 821 O O . VAL A 1 104 ? 2.218 -14.323 -14.327 1.00 93.25 104 VAL A O 1
ATOM 824 N N . VAL A 1 105 ? 3.476 -15.166 -12.692 1.00 94.69 105 VAL A N 1
ATOM 825 C CA . VAL A 1 105 ? 4.710 -14.449 -13.026 1.00 94.69 105 VAL A CA 1
ATOM 826 C C . VAL A 1 105 ? 5.682 -15.411 -13.701 1.00 94.69 105 VAL A C 1
ATOM 828 O O . VAL A 1 105 ? 6.073 -16.417 -13.106 1.00 94.69 105 VAL A O 1
ATOM 831 N N . LEU A 1 106 ? 6.102 -15.061 -14.916 1.00 96.88 106 LEU A N 1
ATOM 832 C CA . LEU A 1 106 ? 7.167 -15.721 -15.665 1.00 96.88 106 LEU A CA 1
ATOM 833 C C . LEU A 1 106 ? 8.404 -14.812 -15.681 1.00 96.88 106 LEU A C 1
ATOM 835 O O . LEU A 1 106 ? 8.310 -13.634 -16.020 1.00 96.88 106 LEU A O 1
ATOM 839 N N . ALA A 1 107 ? 9.570 -15.340 -15.320 1.00 96.50 107 ALA A N 1
ATOM 840 C CA . ALA A 1 107 ? 10.829 -14.594 -15.279 1.00 96.50 107 ALA A CA 1
ATOM 841 C C . ALA A 1 107 ? 11.886 -15.250 -16.191 1.00 96.50 107 ALA A C 1
ATOM 843 O O . ALA A 1 107 ? 12.721 -16.001 -15.701 1.00 96.50 107 ALA A O 1
ATOM 844 N N . PRO A 1 108 ? 11.883 -15.018 -17.516 1.00 97.19 108 PRO A N 1
ATOM 845 C CA . PRO A 1 108 ? 12.714 -15.784 -18.457 1.00 97.19 108 PRO A CA 1
ATOM 846 C C . PRO A 1 108 ? 14.218 -15.711 -18.165 1.00 97.19 108 PRO A C 1
ATOM 848 O O . PRO A 1 108 ? 14.922 -16.713 -18.242 1.00 97.19 108 PRO A O 1
ATOM 851 N N . ILE A 1 109 ? 14.690 -14.538 -17.739 1.00 96.75 109 ILE A N 1
ATOM 852 C CA . ILE A 1 109 ? 16.098 -14.263 -17.423 1.00 96.75 109 ILE A CA 1
ATOM 853 C C . ILE A 1 109 ? 16.424 -14.448 -15.932 1.00 96.75 109 ILE A C 1
ATOM 855 O O . ILE A 1 109 ? 17.349 -13.825 -15.420 1.00 96.75 109 ILE A O 1
ATOM 859 N N . ASN A 1 110 ? 15.665 -15.282 -15.208 1.00 96.00 110 ASN A N 1
ATOM 860 C CA . ASN A 1 110 ? 15.778 -15.435 -13.750 1.00 96.00 110 ASN A CA 1
ATOM 861 C C . ASN A 1 110 ? 17.219 -15.721 -13.278 1.00 96.00 110 ASN A C 1
ATOM 863 O O . ASN A 1 110 ? 17.652 -15.172 -12.269 1.00 96.00 110 ASN A O 1
ATOM 867 N N . ASP A 1 111 ? 17.975 -16.516 -14.035 1.00 95.50 111 ASP A N 1
ATOM 868 C CA . ASP A 1 111 ? 19.346 -16.914 -13.693 1.00 95.50 111 ASP A CA 1
ATOM 869 C C . ASP A 1 111 ? 20.428 -15.948 -14.210 1.00 95.50 111 ASP A C 1
ATOM 871 O O . ASP A 1 111 ? 21.604 -16.110 -13.886 1.00 95.50 111 ASP A O 1
ATOM 875 N N . TRP A 1 112 ? 20.055 -14.923 -14.985 1.00 95.88 112 TRP A N 1
ATOM 876 C CA . TRP A 1 112 ? 21.013 -13.981 -15.561 1.00 95.88 112 TRP A CA 1
ATOM 877 C C . TRP A 1 112 ? 21.579 -13.041 -14.496 1.00 95.88 112 TRP A C 1
ATOM 879 O O . TRP A 1 112 ? 20.866 -12.509 -13.641 1.00 95.88 112 TRP A O 1
ATOM 889 N N . THR A 1 113 ? 22.881 -12.787 -14.579 1.00 91.19 113 THR A N 1
ATOM 890 C CA . THR A 1 113 ? 23.549 -11.740 -13.794 1.00 91.19 113 THR A CA 1
ATOM 891 C C . THR A 1 113 ? 23.396 -10.381 -14.484 1.00 91.19 113 THR A C 1
ATOM 893 O O . THR A 1 113 ? 22.991 -10.303 -15.644 1.00 91.19 113 THR A O 1
ATOM 896 N N . ASN A 1 114 ? 23.752 -9.290 -13.797 1.00 85.50 114 ASN A N 1
ATOM 897 C CA . ASN A 1 114 ? 23.790 -7.965 -14.432 1.00 85.50 114 ASN A CA 1
ATOM 898 C C . ASN A 1 114 ? 24.741 -7.928 -15.638 1.00 85.50 114 ASN A C 1
ATOM 900 O O . ASN A 1 114 ? 24.416 -7.285 -16.630 1.00 85.50 114 ASN A O 1
ATOM 904 N N . LEU A 1 115 ? 25.867 -8.650 -15.578 1.00 81.88 115 LEU A N 1
ATOM 905 C CA . LEU A 1 115 ? 26.819 -8.728 -16.685 1.00 81.88 115 LEU A CA 1
ATOM 906 C C . LEU A 1 115 ? 26.184 -9.360 -17.930 1.00 81.88 115 LEU A C 1
ATOM 908 O O . LEU A 1 115 ? 26.283 -8.789 -19.008 1.00 81.88 115 LEU A O 1
ATOM 912 N N . HIS A 1 116 ? 25.470 -10.481 -17.780 1.00 94.69 116 HIS A N 1
ATOM 913 C CA . HIS A 1 116 ? 24.766 -11.117 -18.900 1.00 94.69 116 HIS A CA 1
ATOM 914 C C . HIS A 1 116 ? 23.751 -10.172 -19.557 1.00 94.69 116 HIS A C 1
ATOM 916 O O . HIS A 1 116 ? 23.698 -10.086 -20.780 1.00 94.69 116 HIS A O 1
ATOM 922 N N . VAL A 1 117 ? 22.972 -9.439 -18.750 1.00 92.75 117 VAL A N 1
ATOM 923 C CA . VAL A 1 117 ? 21.976 -8.481 -19.258 1.00 92.75 117 VAL A CA 1
ATOM 924 C C . VAL A 1 117 ? 22.646 -7.374 -20.070 1.00 92.75 117 VAL A C 1
ATOM 926 O O . VAL A 1 117 ? 22.236 -7.123 -21.198 1.00 92.75 117 VAL A O 1
ATOM 929 N N . TRP A 1 118 ? 23.693 -6.744 -19.533 1.00 88.31 118 TRP A N 1
ATOM 930 C CA . TRP A 1 118 ? 24.377 -5.645 -20.220 1.00 88.31 118 TRP A CA 1
ATOM 931 C C . TRP A 1 118 ? 25.140 -6.101 -21.463 1.00 88.31 118 TRP A C 1
ATOM 933 O O . TRP A 1 118 ? 25.038 -5.451 -22.498 1.00 88.31 118 TRP A O 1
ATOM 943 N N . LEU A 1 119 ? 25.826 -7.248 -21.409 1.00 90.00 119 LEU A N 1
ATOM 944 C CA . LEU A 1 119 ? 26.469 -7.826 -22.592 1.00 90.00 119 LEU A CA 1
ATOM 945 C C . LEU A 1 119 ? 25.454 -8.100 -23.702 1.00 90.00 119 LEU A C 1
ATOM 947 O O . LEU A 1 119 ? 25.750 -7.854 -24.865 1.00 90.00 119 LEU A O 1
ATOM 951 N N . TYR A 1 120 ? 24.255 -8.575 -23.359 1.00 96.75 120 TYR A N 1
ATOM 952 C CA . TYR A 1 120 ? 23.194 -8.797 -24.337 1.00 96.75 120 TYR A CA 1
ATOM 953 C C . TYR A 1 120 ? 22.672 -7.481 -24.927 1.00 96.75 120 TYR A C 1
ATOM 955 O O . TYR A 1 120 ? 22.555 -7.373 -26.144 1.00 96.75 120 TYR A O 1
ATOM 963 N N . ILE A 1 121 ? 22.411 -6.471 -24.087 1.00 93.00 121 ILE A N 1
ATOM 964 C CA . ILE A 1 121 ? 21.991 -5.134 -24.537 1.00 93.00 121 ILE A CA 1
ATOM 965 C C . ILE A 1 121 ? 23.007 -4.559 -25.528 1.00 93.00 121 ILE A C 1
ATOM 967 O O . ILE A 1 121 ? 22.614 -4.136 -26.610 1.00 93.00 121 ILE A O 1
ATOM 971 N N . PHE A 1 122 ? 24.302 -4.604 -25.204 1.00 90.56 122 PHE A N 1
ATOM 972 C CA . PHE A 1 122 ? 25.347 -4.055 -26.070 1.00 90.56 122 PHE A CA 1
ATOM 973 C C . PHE A 1 122 ? 25.586 -4.892 -27.326 1.00 90.56 122 PHE A C 1
ATOM 975 O O . PHE A 1 122 ? 25.685 -4.334 -28.413 1.00 90.56 122 PHE A O 1
ATOM 982 N N . LYS A 1 123 ? 25.617 -6.227 -27.210 1.00 97.06 123 LYS A N 1
ATOM 983 C CA . LYS A 1 123 ? 25.821 -7.130 -28.353 1.00 97.06 123 LYS A CA 1
ATOM 984 C C . LYS A 1 123 ? 24.765 -6.935 -29.441 1.00 97.06 123 LYS A C 1
ATOM 986 O O . LYS A 1 123 ? 25.090 -7.039 -30.619 1.00 97.06 123 LYS A O 1
ATOM 991 N N . TYR A 1 124 ? 23.518 -6.688 -29.045 1.00 96.50 124 TYR A N 1
ATOM 992 C CA . TYR A 1 124 ? 22.391 -6.537 -29.967 1.00 96.50 124 TYR A CA 1
ATOM 993 C C . TYR A 1 124 ? 21.929 -5.087 -30.137 1.00 96.50 124 TYR A C 1
ATOM 995 O O . TYR A 1 124 ? 20.899 -4.859 -30.762 1.00 96.50 124 TYR A O 1
ATOM 1003 N N . ASN A 1 125 ? 22.680 -4.120 -29.600 1.00 94.19 125 ASN A N 1
ATOM 1004 C CA . ASN A 1 125 ? 22.375 -2.692 -29.672 1.00 94.19 125 ASN A CA 1
ATOM 1005 C C . ASN A 1 125 ? 20.919 -2.358 -29.280 1.00 94.19 125 ASN A C 1
ATOM 1007 O O . ASN A 1 125 ? 20.201 -1.661 -29.998 1.00 94.19 125 ASN A O 1
ATOM 1011 N N . LEU A 1 126 ? 20.455 -2.918 -28.159 1.00 94.69 126 LEU A N 1
ATOM 1012 C CA . LEU A 1 126 ? 19.076 -2.745 -27.703 1.00 94.69 126 LEU A CA 1
ATOM 1013 C C . LEU A 1 126 ? 18.875 -1.359 -27.069 1.00 94.69 126 LEU A C 1
ATOM 1015 O O . LEU A 1 126 ? 19.766 -0.897 -26.350 1.00 94.69 126 LEU A O 1
ATOM 1019 N N . PRO A 1 127 ? 17.695 -0.729 -27.229 1.00 93.31 127 PRO A N 1
ATOM 1020 C CA . PRO A 1 127 ? 17.369 0.489 -26.495 1.00 93.31 127 PRO A CA 1
ATOM 1021 C C . PRO A 1 127 ? 17.393 0.229 -24.982 1.00 93.31 127 PRO A C 1
ATOM 1023 O O . PRO A 1 127 ? 16.848 -0.769 -24.495 1.00 93.31 127 PRO A O 1
ATOM 1026 N N . TYR A 1 128 ? 18.021 1.136 -24.235 1.00 92.56 128 TYR A N 1
ATOM 1027 C CA . TYR A 1 128 ? 18.058 1.117 -22.776 1.00 92.56 128 TYR A CA 1
ATOM 1028 C C . TYR A 1 128 ? 17.911 2.528 -22.204 1.00 92.56 128 TYR A C 1
ATOM 1030 O O . TYR A 1 128 ? 18.198 3.538 -22.844 1.00 92.56 128 TYR A O 1
ATOM 1038 N N . ASN A 1 129 ? 17.473 2.594 -20.948 1.00 91.75 129 ASN A N 1
ATOM 1039 C CA . ASN A 1 129 ? 17.170 3.859 -20.296 1.00 91.75 129 ASN A CA 1
ATOM 1040 C C . ASN A 1 129 ? 18.447 4.669 -20.025 1.00 91.75 129 ASN A C 1
ATOM 1042 O O . ASN A 1 129 ? 19.269 4.276 -19.198 1.00 91.75 129 ASN A O 1
ATOM 1046 N N . ARG A 1 130 ? 18.570 5.847 -20.644 1.00 88.75 130 ARG A N 1
ATOM 1047 C CA . ARG A 1 130 ? 19.738 6.734 -20.489 1.00 88.75 130 ARG A CA 1
ATOM 1048 C C . ARG A 1 130 ? 19.945 7.258 -19.066 1.00 88.75 130 ARG A C 1
ATOM 1050 O O . ARG A 1 130 ? 21.016 7.761 -18.750 1.00 88.75 130 ARG A O 1
ATOM 1057 N N . ALA A 1 131 ? 18.976 7.095 -18.162 1.00 83.69 131 ALA A N 1
ATOM 1058 C CA . ALA A 1 131 ? 19.198 7.342 -16.737 1.00 83.69 131 ALA A CA 1
ATOM 1059 C C . ALA A 1 131 ? 20.340 6.487 -16.153 1.00 83.69 131 ALA A C 1
ATOM 1061 O O . ALA A 1 131 ? 20.948 6.902 -15.171 1.00 83.69 131 ALA A O 1
ATOM 1062 N N . TYR A 1 132 ? 20.668 5.331 -16.750 1.00 81.31 132 TYR A N 1
ATOM 1063 C CA . TYR A 1 132 ? 21.829 4.525 -16.346 1.00 81.31 132 TYR A CA 1
ATOM 1064 C C . TYR A 1 132 ? 23.179 5.231 -16.569 1.00 81.31 132 TYR A C 1
ATOM 1066 O O . TYR A 1 132 ? 24.175 4.809 -15.989 1.00 81.31 132 TYR A O 1
ATOM 1074 N N . GLU A 1 133 ? 23.207 6.316 -17.345 1.00 81.88 133 GLU A N 1
ATOM 1075 C CA . GLU A 1 133 ? 24.397 7.130 -17.618 1.00 81.88 133 GLU A CA 1
ATOM 1076 C C . GLU A 1 133 ? 24.513 8.345 -16.675 1.00 81.88 133 GLU A C 1
ATOM 1078 O O . GLU A 1 133 ? 25.515 9.057 -16.706 1.00 81.88 133 GLU A O 1
ATOM 1083 N N . LYS A 1 134 ? 23.501 8.605 -15.827 1.00 69.50 134 LYS A N 1
ATOM 1084 C CA . LYS A 1 134 ? 23.398 9.815 -14.988 1.00 69.50 134 LYS A CA 1
ATOM 1085 C C . LYS A 1 134 ? 23.356 9.509 -13.479 1.00 69.50 134 LYS A C 1
ATOM 1087 O O . LYS A 1 134 ? 22.840 8.485 -13.041 1.00 69.50 134 LYS A O 1
ATOM 1092 N N . GLY A 1 135 ? 23.862 10.444 -12.664 1.00 55.22 135 GLY A N 1
ATOM 1093 C CA . GLY A 1 135 ? 23.784 10.428 -11.190 1.00 55.22 135 GLY A CA 1
ATOM 1094 C C . GLY A 1 135 ? 22.454 10.962 -10.612 1.00 55.22 135 GLY A C 1
ATOM 1095 O O . GLY A 1 135 ? 21.704 11.662 -11.282 1.00 55.22 135 GLY A O 1
ATOM 1096 N N . TYR A 1 136 ? 22.147 10.608 -9.355 1.00 62.88 136 TYR A N 1
ATOM 1097 C CA . TYR A 1 136 ? 20.812 10.627 -8.719 1.00 62.88 136 TYR A CA 1
ATOM 1098 C C . TYR A 1 136 ? 20.182 12.015 -8.417 1.00 62.88 136 TYR A C 1
ATOM 1100 O O . TYR A 1 136 ? 20.700 12.789 -7.621 1.00 62.88 136 TYR A O 1
ATOM 1108 N N . TRP A 1 137 ? 18.954 12.251 -8.900 1.00 64.50 137 TRP A N 1
ATOM 1109 C CA . TRP A 1 137 ? 18.109 13.442 -8.644 1.00 64.50 137 TRP A CA 1
ATOM 1110 C C . TRP A 1 137 ? 17.455 13.518 -7.244 1.00 64.50 137 TRP A C 1
ATOM 1112 O O . TRP A 1 137 ? 17.066 14.593 -6.789 1.00 64.50 137 TRP A O 1
ATOM 1122 N N . TRP A 1 138 ? 17.312 12.383 -6.551 1.00 68.00 138 TRP A N 1
ATOM 1123 C CA . TRP A 1 138 ? 16.568 12.256 -5.282 1.00 68.00 138 TRP A CA 1
ATOM 1124 C C . TRP A 1 138 ? 17.190 13.040 -4.112 1.00 68.00 138 TRP A C 1
ATOM 1126 O O . TRP A 1 138 ? 16.523 13.338 -3.122 1.00 68.00 138 TRP A O 1
ATOM 1136 N N . GLN A 1 139 ? 18.465 13.402 -4.234 1.00 72.19 139 GLN A N 1
ATOM 1137 C CA . GLN A 1 139 ? 19.229 14.080 -3.193 1.00 72.19 139 GLN A CA 1
ATOM 1138 C C . GLN A 1 139 ? 18.637 15.449 -2.827 1.00 72.19 139 GLN A C 1
ATOM 1140 O O . GLN A 1 139 ? 18.392 15.716 -1.652 1.00 72.19 139 GLN A O 1
ATOM 1145 N N . LYS A 1 140 ? 18.274 16.254 -3.833 1.00 73.12 140 LYS A N 1
ATOM 1146 C CA . LYS A 1 140 ? 17.738 17.610 -3.639 1.00 73.12 140 LYS A CA 1
ATOM 1147 C C . LYS A 1 140 ? 16.398 17.629 -2.892 1.00 73.12 140 LYS A C 1
ATOM 1149 O O . LYS A 1 140 ? 16.137 18.526 -2.097 1.00 73.12 140 LYS A O 1
ATOM 1154 N N . TYR A 1 141 ? 15.544 16.628 -3.117 1.00 76.25 141 TYR A N 1
ATOM 1155 C CA . TYR A 1 141 ? 14.275 16.503 -2.393 1.00 76.25 141 TYR A CA 1
ATOM 1156 C C . TYR A 1 141 ? 14.502 16.242 -0.898 1.00 76.25 141 TYR A C 1
ATOM 1158 O O . TYR A 1 141 ? 13.881 16.876 -0.044 1.00 76.25 141 TYR A O 1
ATOM 1166 N N . LEU A 1 142 ? 15.413 15.320 -0.578 1.00 80.69 142 LEU A N 1
ATOM 1167 C CA . LEU A 1 142 ? 15.707 14.959 0.805 1.00 80.69 142 LEU A CA 1
ATOM 1168 C C . LEU A 1 142 ? 16.340 16.118 1.583 1.00 80.69 142 LEU A C 1
ATOM 1170 O O . LEU A 1 142 ? 16.031 16.294 2.759 1.00 80.69 142 LEU A O 1
ATOM 1174 N N . GLU A 1 143 ? 17.182 16.921 0.932 1.00 82.25 143 GLU A N 1
ATOM 1175 C CA . GLU A 1 143 ? 17.774 18.127 1.524 1.00 82.25 143 GLU A CA 1
ATOM 1176 C C . GLU A 1 143 ? 16.706 19.135 1.970 1.00 82.25 143 GLU A C 1
ATOM 1178 O O . GLU A 1 143 ? 16.799 19.682 3.069 1.00 82.25 143 GLU A O 1
ATOM 1183 N N . ASN A 1 144 ? 15.660 19.343 1.165 1.00 82.69 144 ASN A N 1
ATOM 1184 C CA . ASN A 1 144 ? 14.548 20.223 1.531 1.00 82.69 144 ASN A CA 1
ATOM 1185 C C . ASN A 1 144 ? 13.726 19.655 2.697 1.00 82.69 144 ASN A C 1
ATOM 1187 O O . ASN A 1 144 ? 13.427 20.376 3.646 1.00 82.69 144 ASN A O 1
ATOM 1191 N N . TYR A 1 145 ? 13.434 18.351 2.680 1.00 80.88 145 TYR A N 1
ATOM 1192 C CA . TYR A 1 145 ? 12.669 17.699 3.748 1.00 80.88 145 TYR A CA 1
ATOM 1193 C C . TYR A 1 145 ? 13.358 17.792 5.119 1.00 80.88 145 TYR A C 1
ATOM 1195 O O . TYR A 1 145 ? 12.693 17.998 6.136 1.00 80.88 145 TYR A O 1
ATOM 1203 N N . VAL A 1 146 ? 14.692 17.672 5.153 1.00 84.25 146 VAL A N 1
ATOM 1204 C CA . VAL A 1 146 ? 15.492 17.854 6.377 1.00 84.25 146 VAL A CA 1
ATOM 1205 C C . VAL A 1 146 ? 15.284 19.245 6.970 1.00 84.25 146 VAL A C 1
ATOM 1207 O O . VAL A 1 146 ? 15.071 19.356 8.178 1.00 84.25 146 VAL A O 1
ATOM 1210 N N . LYS A 1 147 ? 15.304 20.285 6.126 1.00 83.44 147 LYS A N 1
ATOM 1211 C CA . LYS A 1 147 ? 15.114 21.680 6.548 1.00 83.44 147 LYS A CA 1
ATOM 1212 C C . LYS A 1 147 ? 13.707 21.911 7.098 1.00 83.44 147 LYS A C 1
ATOM 1214 O O . LYS A 1 147 ? 13.567 22.432 8.198 1.00 83.44 147 LYS A O 1
ATOM 1219 N N . GLU A 1 148 ? 12.681 21.478 6.367 1.00 82.06 148 GLU A N 1
ATOM 1220 C CA . GLU A 1 148 ? 11.272 21.659 6.752 1.00 82.06 148 GLU A CA 1
ATOM 1221 C C . GLU A 1 148 ? 10.913 20.912 8.044 1.00 82.06 148 GLU A C 1
ATOM 1223 O O . GLU A 1 148 ? 10.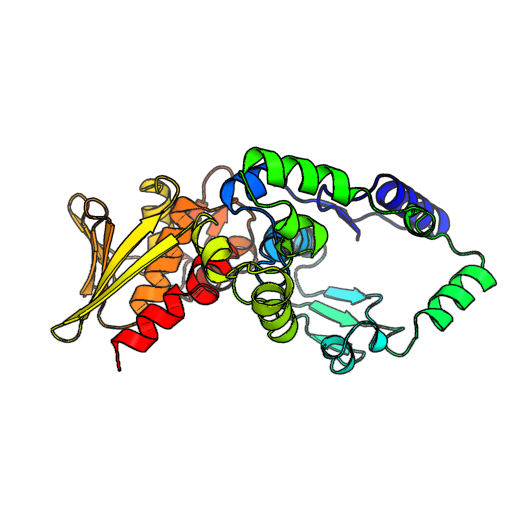169 21.425 8.876 1.00 82.06 148 GLU A O 1
ATOM 1228 N N . SER A 1 149 ? 11.463 19.709 8.230 1.00 77.44 149 SER A N 1
ATOM 1229 C CA . SER A 1 149 ? 11.157 18.845 9.379 1.00 77.44 149 SER A CA 1
ATOM 1230 C C . SER A 1 149 ? 12.101 19.046 10.572 1.00 77.44 149 SER A C 1
ATOM 1232 O O . SER A 1 149 ? 12.003 18.298 11.544 1.00 77.44 149 SER A O 1
ATOM 1234 N N . GLN A 1 150 ? 13.034 20.006 10.494 1.00 81.31 150 GLN A N 1
ATOM 1235 C CA . GLN A 1 150 ? 14.059 20.278 11.516 1.00 81.31 150 GLN A CA 1
ATOM 1236 C C . GLN A 1 150 ? 14.833 19.016 11.945 1.00 81.31 150 GLN A C 1
ATOM 1238 O O . GLN A 1 150 ? 15.136 18.797 13.122 1.00 81.31 150 GLN A O 1
ATOM 1243 N N . LEU A 1 151 ? 15.130 18.146 10.976 1.00 79.81 151 LEU A N 1
ATOM 1244 C CA . LEU A 1 151 ? 15.872 16.912 11.215 1.00 79.81 151 LEU A CA 1
ATOM 1245 C C . LEU A 1 151 ? 17.382 17.195 11.227 1.00 79.81 151 LEU A C 1
ATOM 1247 O O . LEU A 1 151 ? 17.850 18.084 10.516 1.00 79.81 151 LEU A O 1
ATOM 1251 N N . PRO A 1 152 ? 18.180 16.442 12.003 1.00 80.31 152 PRO A N 1
ATOM 1252 C CA . PRO A 1 152 ? 19.628 16.610 11.991 1.00 80.31 152 PRO A CA 1
ATOM 1253 C C . PRO A 1 152 ? 20.208 16.185 10.632 1.00 80.31 152 PRO A C 1
ATOM 1255 O O . PRO A 1 152 ? 19.732 15.224 10.027 1.00 80.31 152 PRO A O 1
ATOM 1258 N N . SER A 1 153 ? 21.270 16.851 10.164 1.00 81.19 153 SER A N 1
ATOM 1259 C CA . SER A 1 153 ? 21.929 16.554 8.873 1.00 81.19 153 SER A CA 1
ATOM 1260 C C . SER A 1 153 ? 22.377 15.091 8.753 1.00 81.19 153 SER A C 1
ATOM 1262 O O . SER A 1 153 ? 22.306 14.502 7.671 1.00 81.19 153 SER A O 1
ATOM 1264 N N . ILE A 1 154 ? 22.725 14.480 9.893 1.00 80.44 154 ILE A N 1
ATOM 1265 C CA . ILE A 1 154 ? 23.055 13.058 10.044 1.00 80.44 154 ILE A CA 1
ATOM 1266 C C . ILE A 1 154 ? 21.961 12.127 9.495 1.00 80.44 154 ILE A C 1
ATOM 1268 O O . ILE A 1 154 ? 22.241 11.032 9.006 1.00 80.44 154 ILE A O 1
ATOM 1272 N N . TRP A 1 155 ? 20.702 12.578 9.520 1.00 80.69 155 TRP A N 1
ATOM 1273 C CA . TRP A 1 155 ? 19.559 11.832 9.006 1.00 80.69 155 TRP A CA 1
ATOM 1274 C C . TRP A 1 155 ? 19.620 11.623 7.491 1.00 80.69 155 TRP A C 1
ATOM 1276 O O . TRP A 1 155 ? 19.198 10.580 6.981 1.00 80.69 155 TRP A O 1
ATOM 1286 N N . LEU A 1 156 ? 20.181 12.592 6.767 1.00 81.81 156 LEU A N 1
ATOM 1287 C CA . LEU A 1 156 ? 20.381 12.508 5.328 1.00 81.81 156 LEU A CA 1
ATOM 1288 C C . LEU A 1 156 ? 21.715 11.857 4.974 1.00 81.81 156 LEU A C 1
ATOM 1290 O O . LEU A 1 156 ? 21.720 10.921 4.172 1.00 81.81 156 LEU A O 1
ATOM 1294 N N . SER A 1 157 ? 22.818 12.308 5.579 1.00 78.69 157 SER A N 1
ATOM 1295 C CA . SER A 1 157 ? 24.174 11.875 5.211 1.00 78.69 157 SER A CA 1
ATOM 1296 C C . SER A 1 157 ? 24.385 10.370 5.383 1.00 78.69 157 SER A C 1
ATOM 1298 O O . SER A 1 157 ? 24.954 9.727 4.505 1.00 78.69 157 SER A O 1
ATOM 1300 N N . TYR A 1 158 ? 23.830 9.777 6.442 1.00 78.56 158 TYR A N 1
ATOM 1301 C CA . TYR A 1 158 ? 23.888 8.328 6.673 1.00 78.56 158 TYR A CA 1
ATOM 1302 C C . TYR A 1 158 ? 22.666 7.574 6.134 1.00 78.56 158 TYR A C 1
ATOM 1304 O O . TYR A 1 158 ? 22.475 6.385 6.397 1.00 78.56 158 TYR A O 1
ATOM 1312 N N . GLY A 1 159 ? 21.811 8.251 5.362 1.00 76.69 159 GLY A N 1
ATOM 1313 C CA . GLY A 1 159 ? 20.636 7.652 4.742 1.00 76.69 159 GLY A CA 1
ATOM 1314 C C . GLY A 1 159 ? 19.609 7.124 5.745 1.00 76.69 159 GLY A C 1
ATOM 1315 O O . GLY A 1 159 ? 18.899 6.170 5.421 1.00 76.69 159 GLY A O 1
ATOM 1316 N N . LEU A 1 160 ? 19.520 7.715 6.944 1.00 80.62 160 LEU A N 1
ATOM 1317 C CA . LEU A 1 160 ? 18.636 7.260 8.023 1.00 80.62 160 LEU A CA 1
ATOM 1318 C C . LEU A 1 160 ? 17.164 7.276 7.604 1.00 80.62 160 LEU A C 1
ATOM 1320 O O . LEU A 1 160 ? 16.412 6.374 7.960 1.00 80.62 160 LEU A O 1
ATOM 1324 N N . TRP A 1 161 ? 16.778 8.206 6.731 1.00 77.88 161 TRP A N 1
ATOM 1325 C CA . TRP A 1 161 ? 15.456 8.268 6.095 1.00 77.88 161 TRP A CA 1
ATOM 1326 C C . TRP A 1 161 ? 14.976 6.952 5.464 1.00 77.88 161 TRP A C 1
ATOM 1328 O O . TRP A 1 161 ? 13.776 6.733 5.285 1.00 77.88 161 TRP A O 1
ATOM 1338 N N . ARG A 1 162 ? 15.900 6.045 5.126 1.00 77.12 162 ARG A N 1
ATOM 1339 C CA . ARG A 1 162 ? 15.583 4.728 4.566 1.00 77.12 162 ARG A CA 1
ATOM 1340 C C . ARG A 1 162 ? 14.947 3.789 5.589 1.00 77.12 162 ARG A C 1
ATOM 1342 O O . ARG A 1 162 ? 14.404 2.771 5.160 1.00 77.12 162 ARG A O 1
ATOM 1349 N N . TRP A 1 163 ? 14.991 4.083 6.885 1.00 74.62 163 TRP A N 1
ATOM 1350 C CA . TRP A 1 163 ? 14.412 3.261 7.947 1.00 74.62 163 TRP A CA 1
ATOM 1351 C C . TRP A 1 163 ? 13.544 4.120 8.860 1.00 74.62 163 TRP A C 1
ATOM 1353 O O . TRP A 1 163 ? 13.984 5.144 9.365 1.00 74.62 163 TRP A O 1
ATOM 1363 N N . ARG A 1 164 ? 12.298 3.700 9.089 1.00 67.25 164 ARG A N 1
ATOM 1364 C CA . ARG A 1 164 ? 11.356 4.450 9.929 1.00 67.25 164 ARG A CA 1
ATOM 1365 C C . ARG A 1 164 ? 11.207 3.872 11.333 1.00 67.25 164 ARG A C 1
ATOM 1367 O O . ARG A 1 164 ? 10.842 4.603 12.244 1.00 67.25 164 ARG A O 1
ATOM 1374 N N . ARG A 1 165 ? 11.441 2.568 11.514 1.00 63.56 165 ARG A N 1
ATOM 1375 C CA . ARG A 1 165 ? 11.176 1.865 12.782 1.00 63.56 165 ARG A CA 1
ATOM 1376 C C . ARG A 1 165 ? 12.416 1.250 13.397 1.00 63.56 165 ARG A C 1
ATOM 1378 O O . ARG A 1 165 ? 12.702 1.484 14.562 1.00 63.56 165 ARG A O 1
ATOM 1385 N N . ARG A 1 166 ? 13.127 0.419 12.633 1.00 70.69 166 ARG A N 1
ATOM 1386 C CA . ARG A 1 166 ? 14.312 -0.287 13.128 1.00 70.69 166 ARG A CA 1
ATOM 1387 C C . ARG A 1 166 ? 15.483 -0.038 12.201 1.00 70.69 166 ARG A C 1
ATOM 1389 O O . ARG A 1 166 ? 15.496 -0.508 11.062 1.00 70.69 166 ARG A O 1
ATOM 1396 N N . TYR A 1 167 ? 16.470 0.662 12.733 1.00 80.38 167 TYR A N 1
ATOM 1397 C CA . TYR A 1 167 ? 17.761 0.814 12.090 1.00 80.38 167 TYR A CA 1
ATOM 1398 C C . TYR A 1 167 ? 18.569 -0.489 12.200 1.00 80.38 167 TYR A C 1
ATOM 1400 O O . TYR A 1 167 ? 18.398 -1.237 13.172 1.00 80.38 167 TYR A O 1
ATOM 1408 N N . PRO A 1 168 ? 19.420 -0.806 11.207 1.00 82.50 168 PRO A N 1
ATOM 1409 C CA . PRO A 1 168 ? 20.369 -1.912 11.303 1.00 82.50 168 PRO A CA 1
ATOM 1410 C C . PRO A 1 168 ? 21.214 -1.810 12.578 1.00 82.50 168 PRO A C 1
ATOM 1412 O O . PRO A 1 168 ? 21.647 -0.719 12.930 1.00 82.50 168 PRO A O 1
ATOM 1415 N N . GLY A 1 169 ? 21.463 -2.933 13.258 1.00 82.94 169 GLY A N 1
ATOM 1416 C CA . GLY A 1 169 ? 22.169 -2.934 14.547 1.00 82.94 169 GLY A CA 1
ATOM 1417 C C . GLY A 1 169 ? 23.567 -2.316 14.476 1.00 82.94 169 GLY A C 1
ATOM 1418 O O . GLY A 1 169 ? 23.929 -1.549 15.359 1.00 82.94 169 GLY A O 1
ATOM 1419 N N . ASP A 1 170 ? 24.309 -2.578 13.398 1.00 83.75 170 ASP A N 1
ATOM 1420 C CA . ASP A 1 170 ? 25.619 -1.955 13.159 1.00 83.75 170 ASP A CA 1
ATOM 1421 C C . ASP A 1 170 ? 25.520 -0.439 13.000 1.00 83.75 170 ASP A C 1
ATOM 1423 O O . ASP A 1 170 ? 26.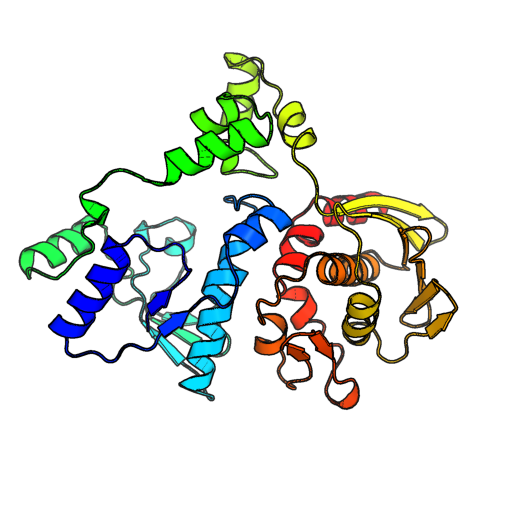326 0.290 13.567 1.00 83.75 170 ASP A O 1
ATOM 1427 N N . LEU A 1 171 ? 24.486 0.039 12.302 1.00 83.00 171 LEU A N 1
ATOM 1428 C CA . LEU A 1 171 ? 24.242 1.468 12.136 1.00 83.00 171 LEU A CA 1
ATOM 1429 C C . LEU A 1 171 ? 23.867 2.126 13.467 1.00 83.00 171 LEU A C 1
ATOM 1431 O O . LEU A 1 171 ? 24.354 3.208 13.758 1.00 83.00 171 LEU A O 1
ATOM 1435 N N . VAL A 1 172 ? 23.041 1.471 14.290 1.00 84.06 172 VAL A N 1
ATOM 1436 C CA . VAL A 1 172 ? 22.715 1.963 15.640 1.00 84.06 172 VAL A CA 1
ATOM 1437 C C . VAL A 1 172 ? 23.980 2.065 16.487 1.00 84.06 172 VAL A C 1
ATOM 1439 O O . VAL A 1 172 ? 24.218 3.109 17.078 1.00 84.06 172 VAL A O 1
ATOM 1442 N N . ARG A 1 173 ? 24.805 1.009 16.510 1.00 83.06 173 ARG A N 1
ATOM 1443 C CA . ARG A 1 173 ? 26.070 0.993 17.259 1.00 83.06 173 ARG A CA 1
ATOM 1444 C C . ARG A 1 173 ? 27.021 2.096 16.807 1.00 83.06 173 ARG A C 1
ATOM 1446 O O . ARG A 1 173 ? 27.632 2.730 17.654 1.00 83.06 173 ARG A O 1
ATOM 1453 N N . PHE A 1 174 ? 27.130 2.315 15.500 1.00 85.38 174 PHE A N 1
ATOM 1454 C CA . PHE A 1 174 ? 27.955 3.376 14.934 1.00 85.38 174 PHE A CA 1
ATOM 1455 C C . PHE A 1 174 ? 27.446 4.767 15.332 1.00 85.38 174 PHE A C 1
ATOM 1457 O O . PHE A 1 174 ? 28.219 5.580 15.819 1.00 85.38 174 PHE A O 1
ATOM 1464 N N . LEU A 1 175 ? 26.144 5.034 15.185 1.00 83.69 175 LEU A N 1
ATOM 1465 C CA . LEU A 1 175 ? 25.565 6.335 15.543 1.00 83.69 175 LEU A CA 1
ATOM 1466 C C . LEU A 1 175 ? 25.712 6.649 17.035 1.00 83.69 175 LEU A C 1
ATOM 1468 O O . LEU A 1 175 ? 25.973 7.793 17.390 1.00 83.69 175 LEU A O 1
ATOM 1472 N N . ASP A 1 176 ? 25.548 5.639 17.886 1.00 83.19 176 ASP A N 1
ATOM 1473 C CA . ASP A 1 176 ? 25.640 5.781 19.337 1.00 83.19 176 ASP A CA 1
ATOM 1474 C C . ASP A 1 176 ? 27.088 6.018 19.792 1.00 83.19 176 ASP A C 1
ATOM 1476 O O . ASP A 1 176 ? 27.343 6.925 20.575 1.00 83.19 176 ASP A O 1
ATOM 1480 N N . LYS A 1 177 ? 28.047 5.246 19.258 1.00 83.00 177 LYS A N 1
ATOM 1481 C CA . LYS A 1 177 ? 29.454 5.301 19.684 1.00 83.00 177 LYS A CA 1
ATOM 1482 C C . LYS A 1 177 ? 30.280 6.390 19.009 1.00 83.00 177 LYS A C 1
ATOM 1484 O O . LYS A 1 177 ? 31.091 7.017 19.671 1.00 83.00 177 LYS A O 1
ATOM 1489 N N . GLU A 1 178 ? 30.101 6.582 17.706 1.00 82.06 178 GLU A N 1
ATOM 1490 C CA . GLU A 1 178 ? 30.982 7.437 16.897 1.00 82.06 178 GLU A CA 1
ATOM 1491 C C . GLU A 1 178 ? 30.377 8.817 16.633 1.00 82.06 178 GLU A C 1
ATOM 1493 O O . GLU A 1 178 ? 31.094 9.767 16.342 1.00 82.06 178 GLU A O 1
ATOM 1498 N N . CYS A 1 179 ? 29.047 8.933 16.678 1.00 76.94 179 CYS A N 1
ATOM 1499 C CA . CYS A 1 179 ? 28.352 10.196 16.418 1.00 76.94 179 CYS A CA 1
ATOM 1500 C C . CYS A 1 179 ? 27.675 10.780 17.665 1.00 76.94 179 CYS A C 1
ATOM 1502 O O . CYS A 1 179 ? 27.121 11.871 17.566 1.00 76.94 179 CYS A O 1
ATOM 1504 N N . GLU A 1 180 ? 27.663 10.058 18.793 1.00 79.56 180 GLU A N 1
ATOM 1505 C CA . GLU A 1 180 ? 26.953 10.430 20.029 1.00 79.56 180 GLU A CA 1
ATOM 1506 C C . GLU A 1 180 ? 25.459 10.758 19.802 1.00 79.56 180 GLU A C 1
ATOM 1508 O O . GLU A 1 180 ? 24.838 11.552 20.513 1.00 79.56 180 GLU A O 1
ATOM 1513 N N . VAL A 1 181 ? 24.840 10.139 18.788 1.00 77.12 181 VAL A N 1
ATOM 1514 C CA . VAL A 1 181 ? 23.432 10.356 18.437 1.00 77.12 181 VAL A CA 1
ATOM 1515 C C . VAL A 1 181 ? 22.594 9.151 18.838 1.00 77.12 181 VAL A C 1
ATOM 1517 O O . VAL A 1 181 ? 22.591 8.110 18.176 1.00 77.12 181 VAL A O 1
ATOM 1520 N N . SER A 1 182 ? 21.754 9.334 19.861 1.00 78.81 182 SER A N 1
ATOM 1521 C CA . SER A 1 182 ? 20.758 8.327 20.226 1.00 78.81 182 SER A CA 1
ATOM 1522 C C . SER A 1 182 ? 19.696 8.193 19.135 1.00 78.81 182 SER A C 1
ATOM 1524 O O . SER A 1 182 ? 18.904 9.105 18.880 1.00 78.81 182 SER A O 1
ATOM 1526 N N . VAL A 1 183 ? 19.599 7.008 18.539 1.00 73.00 183 VAL A N 1
ATOM 1527 C CA . VAL A 1 183 ? 18.590 6.675 17.521 1.00 73.00 183 VAL A CA 1
ATOM 1528 C C . VAL A 1 183 ? 17.156 6.880 18.027 1.00 73.00 183 VAL A C 1
ATOM 1530 O O . VAL A 1 183 ? 16.287 7.322 17.270 1.00 73.00 183 VAL A O 1
ATOM 1533 N N . ASN A 1 184 ? 16.904 6.631 19.314 1.00 71.88 184 ASN A N 1
ATOM 1534 C CA . ASN A 1 184 ? 15.589 6.846 19.922 1.00 71.88 184 ASN A CA 1
ATOM 1535 C C . ASN A 1 184 ? 15.192 8.329 19.917 1.00 71.88 184 ASN A C 1
ATOM 1537 O O . ASN A 1 184 ? 14.020 8.642 19.711 1.00 71.88 184 ASN A O 1
ATOM 1541 N N . SER A 1 185 ? 16.159 9.243 20.062 1.00 71.81 185 SER A N 1
ATOM 1542 C CA . SER A 1 185 ? 15.908 10.689 19.986 1.00 71.81 185 SER A CA 1
ATOM 1543 C C . SER A 1 185 ? 15.430 11.127 18.595 1.00 71.81 185 SER A C 1
ATOM 1545 O O . SER A 1 185 ? 14.609 12.035 18.484 1.00 71.81 185 SER A O 1
ATOM 1547 N N . ILE A 1 186 ? 15.878 10.440 17.536 1.00 69.94 186 ILE A N 1
ATOM 1548 C CA . ILE A 1 186 ? 15.436 10.681 16.157 1.00 69.94 186 ILE A CA 1
ATOM 1549 C C . ILE A 1 186 ? 14.055 10.064 15.928 1.00 69.94 186 ILE A C 1
ATOM 1551 O O . ILE A 1 186 ? 13.164 10.743 15.426 1.00 69.94 186 ILE A O 1
ATOM 1555 N N . ILE A 1 187 ? 13.849 8.797 16.310 1.00 70.69 187 ILE A N 1
ATOM 1556 C CA . ILE A 1 187 ? 12.566 8.095 16.108 1.00 70.69 187 ILE A CA 1
ATOM 1557 C C . ILE A 1 187 ? 11.421 8.835 16.806 1.00 70.69 187 ILE A C 1
ATOM 1559 O O . ILE A 1 187 ? 10.357 9.004 16.213 1.00 70.69 187 ILE A O 1
ATOM 1563 N N . ASN A 1 188 ? 11.645 9.310 18.033 1.00 68.38 188 ASN A N 1
ATOM 1564 C CA . ASN A 1 188 ? 10.626 10.013 18.812 1.00 68.38 188 ASN A CA 1
ATOM 1565 C C . ASN A 1 188 ? 10.233 11.372 18.215 1.00 68.38 188 ASN A C 1
ATOM 1567 O O . ASN A 1 188 ? 9.114 11.824 18.441 1.00 68.38 188 ASN A O 1
ATOM 1571 N N . LYS A 1 189 ? 11.115 12.007 17.432 1.00 67.94 189 LYS A N 1
ATOM 1572 C CA . LYS A 1 189 ? 10.816 13.262 16.725 1.00 67.94 189 LYS A CA 1
ATOM 1573 C C . LYS A 1 189 ? 10.009 13.049 15.443 1.00 67.94 189 LYS A C 1
ATOM 1575 O O . LYS A 1 189 ? 9.412 13.999 14.949 1.00 67.94 189 LYS A O 1
ATOM 1580 N N . VAL A 1 190 ? 9.966 11.830 14.896 1.00 67.69 190 VAL A N 1
ATOM 1581 C CA . VAL A 1 190 ? 9.185 11.540 13.686 1.00 67.69 190 VAL A CA 1
ATOM 1582 C C . VAL A 1 190 ? 7.695 11.472 14.044 1.00 67.69 190 VAL A C 1
ATOM 1584 O O . VAL A 1 190 ? 7.300 10.598 14.822 1.00 67.69 190 VAL A O 1
ATOM 1587 N N . PRO A 1 191 ? 6.831 12.314 13.446 1.00 67.44 191 PRO A N 1
ATOM 1588 C CA . PRO A 1 191 ? 5.401 12.281 13.722 1.00 67.44 191 PRO A CA 1
ATOM 1589 C C . PRO A 1 191 ? 4.786 10.903 13.436 1.00 67.44 191 PRO A C 1
ATOM 1591 O O . PRO A 1 191 ? 4.976 10.307 12.364 1.00 67.44 191 PRO A O 1
ATOM 1594 N N . LYS A 1 192 ? 4.018 10.393 14.405 1.00 77.69 192 LYS A N 1
ATOM 1595 C CA . LYS A 1 192 ? 3.260 9.144 14.278 1.00 77.69 192 LYS A CA 1
ATOM 1596 C C . LYS A 1 192 ? 1.851 9.450 13.780 1.00 77.69 192 LYS A C 1
ATOM 1598 O O . LYS A 1 192 ? 1.117 10.196 14.415 1.00 77.69 192 LYS A O 1
ATOM 1603 N N . CYS A 1 193 ? 1.454 8.835 12.667 1.00 85.44 193 CYS A N 1
ATOM 1604 C CA . CYS A 1 193 ? 0.097 8.990 12.133 1.00 85.44 193 CYS A CA 1
ATOM 1605 C C . CYS A 1 193 ? -0.967 8.362 13.055 1.00 85.44 193 CYS A C 1
ATOM 1607 O O . CYS A 1 193 ? -2.087 8.847 13.119 1.00 85.44 193 CYS A O 1
ATOM 1609 N N . LEU A 1 194 ? -0.623 7.292 13.775 1.00 89.62 194 LEU A N 1
ATOM 1610 C CA . LEU A 1 194 ? -1.481 6.667 14.778 1.00 89.62 194 LEU A CA 1
ATOM 1611 C C . LEU A 1 194 ? -0.613 6.270 15.971 1.00 89.62 194 LEU A C 1
ATOM 1613 O O . LEU A 1 194 ? 0.325 5.486 15.807 1.00 89.62 194 LEU A O 1
ATOM 1617 N N . ASP A 1 195 ? -0.931 6.800 17.146 1.00 89.75 195 ASP A N 1
ATOM 1618 C CA . ASP A 1 195 ? -0.392 6.322 18.417 1.00 89.75 195 ASP A CA 1
ATOM 1619 C C . ASP A 1 195 ? -1.523 5.782 19.285 1.00 89.75 195 ASP A C 1
ATOM 1621 O O . ASP A 1 195 ? -2.668 6.225 19.173 1.00 89.75 195 ASP A O 1
ATOM 1625 N N . ILE A 1 196 ? -1.199 4.794 20.114 1.00 92.81 196 ILE A N 1
ATOM 1626 C CA . ILE A 1 196 ? -2.170 4.150 20.995 1.00 92.81 196 ILE A CA 1
ATOM 1627 C C . ILE A 1 196 ? -1.600 3.926 22.386 1.00 92.81 196 ILE A C 1
ATOM 1629 O O . ILE A 1 196 ? -0.410 3.640 22.551 1.00 92.81 196 ILE A O 1
ATOM 1633 N N . GLU A 1 197 ? -2.490 3.943 23.360 1.00 92.94 197 GLU A N 1
ATOM 1634 C CA . GLU A 1 197 ? -2.257 3.468 24.715 1.00 92.94 197 GLU A CA 1
ATOM 1635 C C . GLU A 1 197 ? -3.244 2.345 24.991 1.00 92.94 197 GLU A C 1
ATOM 1637 O O . GLU A 1 197 ? -4.423 2.450 24.656 1.00 92.94 197 GLU A O 1
ATOM 1642 N N . VAL A 1 198 ? -2.747 1.243 25.542 1.00 93.94 198 VAL A N 1
ATOM 1643 C CA . VAL A 1 198 ? -3.531 0.027 25.752 1.00 93.94 198 VAL A CA 1
ATOM 1644 C C . VAL A 1 198 ? -3.492 -0.314 27.229 1.00 93.94 198 VAL A C 1
ATOM 1646 O O . VAL A 1 198 ? -2.417 -0.380 27.821 1.00 93.94 198 VAL A O 1
ATOM 1649 N N . SER A 1 199 ? -4.659 -0.579 27.801 1.00 93.75 199 SER A N 1
ATOM 1650 C CA . SER A 1 199 ? -4.786 -1.247 29.093 1.00 93.75 199 SER A CA 1
ATOM 1651 C C . SER A 1 199 ? -5.727 -2.442 28.967 1.00 93.75 199 SER A C 1
ATOM 1653 O O . SER A 1 199 ? -6.593 -2.471 28.089 1.00 93.75 199 SER A O 1
ATOM 1655 N N . TYR A 1 200 ? -5.532 -3.448 29.814 1.00 93.19 200 TYR A N 1
ATOM 1656 C CA . TYR A 1 200 ? -6.363 -4.645 29.852 1.00 93.19 200 TYR A CA 1
ATOM 1657 C C . TYR A 1 200 ? -6.926 -4.815 31.260 1.00 93.19 200 TYR A C 1
ATOM 1659 O O . TYR A 1 200 ? -6.166 -4.892 32.223 1.00 93.19 200 TYR A O 1
ATOM 1667 N N . LYS A 1 201 ? -8.256 -4.797 31.382 1.00 93.06 201 LYS A N 1
ATOM 1668 C CA . LYS A 1 201 ? -8.985 -4.913 32.653 1.00 93.06 201 LYS A CA 1
ATOM 1669 C C . LYS A 1 201 ? -10.291 -5.663 32.415 1.00 93.06 201 LYS A C 1
ATOM 1671 O O . LYS A 1 201 ? -10.898 -5.506 31.359 1.00 93.06 201 LYS A O 1
ATOM 1676 N N . ASP A 1 202 ? -10.698 -6.497 33.368 1.00 90.69 202 ASP A N 1
ATOM 1677 C CA . ASP A 1 202 ? -11.981 -7.220 33.348 1.00 90.69 202 ASP A CA 1
ATOM 1678 C C . ASP A 1 202 ? -12.251 -7.997 32.045 1.00 90.69 202 ASP A C 1
ATOM 1680 O O . ASP A 1 202 ? -13.356 -7.994 31.496 1.00 90.69 202 ASP A O 1
ATOM 1684 N N . GLY A 1 203 ? -11.211 -8.635 31.497 1.00 88.50 203 GLY A N 1
ATOM 1685 C CA . GLY A 1 203 ? -11.316 -9.406 30.256 1.00 88.50 203 GLY A CA 1
ATOM 1686 C C . GLY A 1 203 ? -11.477 -8.561 28.984 1.00 88.50 203 GLY A C 1
ATOM 1687 O O . GLY A 1 203 ? -11.858 -9.094 27.941 1.00 88.50 203 GLY A O 1
ATOM 1688 N N . LYS A 1 204 ? -11.238 -7.245 29.054 1.00 93.88 204 LYS A N 1
ATOM 1689 C CA . LYS A 1 204 ? -11.404 -6.305 27.939 1.00 93.88 204 LYS A CA 1
ATOM 1690 C C . LYS A 1 204 ? -10.166 -5.445 27.733 1.00 93.88 204 LYS A C 1
ATOM 1692 O O . LYS A 1 204 ? -9.498 -5.022 28.674 1.00 93.88 204 LYS A O 1
ATOM 1697 N N . PHE A 1 205 ? -9.904 -5.138 26.470 1.00 95.31 205 PHE A N 1
ATOM 1698 C CA . PHE A 1 205 ? -8.926 -4.141 26.062 1.00 95.31 205 PHE A CA 1
ATOM 1699 C C . PHE A 1 205 ? -9.584 -2.768 26.037 1.00 95.31 205 PHE A C 1
ATOM 1701 O O . PHE A 1 205 ? -10.640 -2.614 25.428 1.00 95.31 205 PHE A O 1
ATOM 1708 N N . TYR A 1 206 ? -8.916 -1.785 26.628 1.00 96.19 206 TYR A N 1
ATOM 1709 C CA . TYR A 1 206 ? -9.239 -0.367 26.535 1.00 96.19 206 TYR A CA 1
ATOM 1710 C C . TYR A 1 206 ? -8.102 0.312 25.781 1.00 96.19 206 TYR A C 1
ATOM 1712 O O . TYR A 1 206 ? -6.958 0.323 26.244 1.00 96.19 206 TYR A O 1
ATOM 1720 N N . VAL A 1 207 ? -8.409 0.832 24.598 1.00 96.69 207 VAL A N 1
ATOM 1721 C CA . VAL A 1 207 ? -7.435 1.424 23.686 1.00 96.69 207 VAL A CA 1
ATOM 1722 C C . VAL A 1 207 ? -7.780 2.884 23.465 1.00 96.69 207 VAL A C 1
ATOM 1724 O O . VAL A 1 207 ? -8.732 3.190 22.751 1.00 96.69 207 VAL A O 1
ATOM 1727 N N . ASN A 1 208 ? -6.981 3.781 24.030 1.00 96.50 208 ASN A N 1
ATOM 1728 C CA . ASN A 1 208 ? -7.029 5.193 23.668 1.00 96.50 208 ASN A CA 1
ATOM 1729 C C . ASN A 1 208 ? -6.170 5.388 22.420 1.00 96.50 208 ASN A C 1
ATOM 1731 O O . ASN A 1 208 ? -5.052 4.867 22.350 1.00 96.50 208 ASN A O 1
ATOM 1735 N N . TYR A 1 209 ? -6.675 6.115 21.428 1.00 94.75 209 TYR A N 1
ATOM 1736 C CA . TYR A 1 209 ? -5.939 6.381 20.198 1.00 94.75 209 TYR A CA 1
ATOM 1737 C C . TYR A 1 209 ? -5.791 7.876 19.939 1.00 94.75 209 TYR A C 1
ATOM 1739 O O . TYR A 1 209 ? -6.662 8.682 20.248 1.00 94.75 209 TYR A O 1
ATOM 1747 N N . LYS A 1 210 ? -4.677 8.239 19.305 1.00 92.75 210 LYS A N 1
ATOM 1748 C CA . LYS A 1 210 ? -4.415 9.591 18.820 1.00 92.75 210 LYS A CA 1
ATOM 1749 C C . LYS A 1 210 ? -3.982 9.528 17.366 1.00 92.75 210 LYS A C 1
ATOM 1751 O O . LYS A 1 210 ? -3.048 8.804 17.017 1.00 92.75 210 LYS A O 1
ATOM 1756 N N . THR A 1 211 ? -4.645 10.306 16.520 1.00 91.81 211 THR A N 1
ATOM 1757 C CA . THR A 1 211 ? -4.267 10.487 15.118 1.00 91.81 211 THR A CA 1
ATOM 1758 C C . THR A 1 211 ? -3.664 11.868 14.907 1.00 91.81 211 THR A C 1
ATOM 1760 O O . THR A 1 211 ? -4.078 12.844 15.527 1.00 91.81 211 THR A O 1
ATOM 1763 N N . LEU A 1 212 ? -2.681 11.964 14.012 1.00 87.12 212 LEU A N 1
ATOM 1764 C CA . LEU A 1 212 ? -2.073 13.245 13.624 1.00 87.12 212 LEU A CA 1
ATOM 1765 C C . LEU A 1 212 ? -3.066 14.168 12.895 1.00 87.12 212 LEU A C 1
ATOM 1767 O O . LEU A 1 212 ? -2.916 15.382 12.914 1.00 87.12 212 LEU A O 1
ATOM 1771 N N . MET A 1 213 ? -4.072 13.589 12.239 1.00 87.94 213 MET A N 1
ATOM 1772 C CA . MET A 1 213 ? -5.118 14.313 11.517 1.00 87.94 213 MET A CA 1
ATOM 1773 C C . MET A 1 213 ? -6.490 13.974 12.081 1.00 87.94 213 MET A C 1
ATOM 1775 O O . MET A 1 213 ? -6.683 12.893 12.644 1.00 87.94 213 MET A O 1
ATOM 1779 N N . LYS A 1 214 ? -7.453 14.881 11.892 1.00 89.56 214 LYS A N 1
ATOM 1780 C CA . LYS A 1 214 ? -8.844 14.654 12.287 1.00 89.56 214 LYS A CA 1
ATOM 1781 C C . LYS A 1 214 ? -9.444 13.513 11.464 1.00 89.56 214 LYS A C 1
ATOM 1783 O O . LYS A 1 214 ? -9.335 13.489 10.238 1.00 89.56 214 LYS A O 1
ATOM 1788 N N . MET A 1 215 ? -10.084 12.573 12.148 1.00 92.75 215 MET A N 1
ATOM 1789 C CA . MET A 1 215 ? -10.779 11.462 11.510 1.00 92.75 215 MET A CA 1
ATOM 1790 C C . MET A 1 215 ? -12.080 11.933 10.845 1.00 92.75 215 MET A C 1
ATOM 1792 O O . MET A 1 215 ? -12.813 12.746 11.406 1.00 92.75 215 MET A O 1
ATOM 1796 N N . SER A 1 216 ? -12.402 11.390 9.668 1.00 93.12 216 SER A N 1
ATOM 1797 C CA . SER A 1 216 ? -13.716 11.583 9.043 1.00 93.12 216 SER A CA 1
ATOM 1798 C C . SER A 1 216 ? -14.728 10.598 9.634 1.00 93.12 216 SER A C 1
ATOM 1800 O O . SER A 1 216 ? -14.586 9.387 9.448 1.00 93.12 216 SER A O 1
ATOM 1802 N N . HIS A 1 217 ? -15.745 11.113 10.332 1.00 91.69 217 HIS A N 1
ATOM 1803 C CA . HIS A 1 217 ? -16.817 10.295 10.917 1.00 91.69 217 HIS A CA 1
ATOM 1804 C C . HIS A 1 217 ? -17.661 9.619 9.830 1.00 91.69 217 HIS A C 1
ATOM 1806 O O . HIS A 1 217 ? -17.903 8.422 9.906 1.00 91.69 217 HIS A O 1
ATOM 1812 N N . GLU A 1 218 ? -18.014 10.344 8.767 1.00 92.12 218 GLU A N 1
ATOM 1813 C CA . GLU A 1 218 ? -18.734 9.791 7.612 1.00 92.12 218 GLU A CA 1
ATOM 1814 C C . GLU A 1 218 ? -17.981 8.597 7.002 1.00 92.12 218 GLU A C 1
ATOM 1816 O O . GLU A 1 218 ? -18.530 7.507 6.848 1.00 92.12 218 GLU A O 1
ATOM 1821 N N . ARG A 1 219 ? -16.673 8.754 6.748 1.00 94.19 219 ARG A N 1
ATOM 1822 C CA . ARG A 1 219 ? -15.845 7.664 6.213 1.00 94.19 219 ARG A CA 1
ATOM 1823 C C . ARG A 1 219 ? -15.721 6.502 7.196 1.00 94.19 219 ARG A C 1
ATOM 1825 O O . ARG A 1 219 ? -15.610 5.356 6.765 1.00 94.19 219 ARG A O 1
ATOM 1832 N N . PHE A 1 220 ? -15.689 6.781 8.497 1.00 95.44 220 PHE A N 1
ATOM 1833 C CA . PHE A 1 220 ? -15.669 5.743 9.523 1.00 95.44 220 PHE A CA 1
ATOM 1834 C C . PHE A 1 220 ? -16.949 4.902 9.482 1.00 95.44 220 PHE A C 1
ATOM 1836 O O . PHE A 1 220 ? -16.851 3.678 9.428 1.00 95.44 220 PHE A O 1
ATOM 1843 N N . LEU A 1 221 ? -18.118 5.546 9.424 1.00 94.25 221 LEU A N 1
ATOM 1844 C CA . LEU A 1 221 ? -19.419 4.876 9.340 1.00 94.25 221 LEU A CA 1
ATOM 1845 C C . LEU A 1 221 ? -19.570 4.060 8.049 1.00 94.25 221 LEU A C 1
ATOM 1847 O O . LEU A 1 221 ? -20.085 2.949 8.082 1.00 94.25 221 LEU A O 1
ATOM 1851 N N . GLU A 1 222 ? -19.045 4.530 6.917 1.00 95.06 222 GLU A N 1
ATOM 1852 C CA . GLU A 1 222 ? -19.033 3.710 5.697 1.00 95.06 222 GLU A CA 1
ATOM 1853 C C . GLU A 1 222 ? -18.114 2.491 5.821 1.00 95.06 222 GLU A C 1
ATOM 1855 O O . GLU A 1 222 ? -18.439 1.387 5.388 1.00 95.06 222 GLU A O 1
ATOM 1860 N N . LEU A 1 223 ? -16.942 2.664 6.430 1.00 95.69 223 LEU A N 1
ATOM 1861 C CA . LEU A 1 223 ? -15.969 1.589 6.560 1.00 95.69 223 LEU A CA 1
ATOM 1862 C C . LEU A 1 223 ? -16.343 0.557 7.629 1.00 95.69 223 LEU A C 1
ATOM 1864 O O . LEU A 1 223 ? -15.930 -0.598 7.498 1.00 95.69 223 LEU A O 1
ATOM 1868 N N . ILE A 1 224 ? -17.101 0.931 8.665 1.00 95.75 224 ILE A N 1
ATOM 1869 C CA . ILE A 1 224 ? -17.446 0.014 9.759 1.00 95.75 224 ILE A CA 1
ATOM 1870 C C . ILE A 1 224 ? -18.361 -1.128 9.308 1.00 95.75 224 ILE A C 1
ATOM 1872 O O . ILE A 1 224 ? -18.227 -2.236 9.823 1.00 95.75 224 ILE A O 1
ATOM 1876 N N . LYS A 1 225 ? -19.140 -0.915 8.240 1.00 95.50 225 LYS A N 1
ATOM 1877 C CA . LYS A 1 225 ? -19.941 -1.932 7.530 1.00 95.50 225 LYS A CA 1
ATOM 1878 C C . LYS A 1 225 ? -19.126 -3.143 7.054 1.00 95.50 225 LYS A C 1
ATOM 1880 O O . LYS A 1 225 ? -19.668 -4.198 6.741 1.00 95.50 225 LYS A O 1
ATOM 1885 N N . ILE A 1 226 ? -17.798 -3.007 6.960 1.00 95.94 226 ILE A N 1
ATOM 1886 C CA . ILE A 1 226 ? -16.880 -4.114 6.644 1.00 95.94 226 ILE A CA 1
ATOM 1887 C C . ILE A 1 226 ? -16.711 -5.059 7.844 1.00 95.94 226 ILE A C 1
ATOM 1889 O O . ILE A 1 226 ? -16.417 -6.237 7.643 1.00 95.94 226 ILE A O 1
ATOM 1893 N N . LEU A 1 227 ? -16.819 -4.537 9.071 1.00 94.06 227 LEU A N 1
ATOM 1894 C CA . LEU A 1 227 ? -16.659 -5.293 10.315 1.00 94.06 227 LEU A CA 1
ATOM 1895 C C . LEU A 1 227 ? -17.974 -5.880 10.816 1.00 94.06 227 LEU A C 1
ATOM 1897 O O . LEU A 1 227 ? -17.963 -7.004 11.322 1.00 94.06 227 LEU A O 1
ATOM 1901 N N . ASP A 1 228 ? -19.042 -5.094 10.736 1.00 93.81 228 ASP A N 1
ATOM 1902 C CA . ASP A 1 228 ? -20.388 -5.451 11.168 1.00 93.81 228 ASP A CA 1
ATOM 1903 C C . ASP A 1 228 ? -21.390 -4.560 10.437 1.00 93.81 228 ASP A C 1
ATOM 1905 O O . ASP A 1 228 ? -21.297 -3.337 10.532 1.00 93.81 228 ASP A O 1
ATOM 1909 N N . LYS A 1 229 ? -22.334 -5.153 9.710 1.00 91.12 229 LYS A N 1
ATOM 1910 C CA . LYS A 1 229 ? -23.439 -4.415 9.070 1.00 91.12 229 LYS A CA 1
ATOM 1911 C C . LYS A 1 229 ? -24.520 -3.989 10.064 1.00 91.12 229 LYS A C 1
ATOM 1913 O O . LYS A 1 229 ? -25.230 -3.029 9.818 1.00 91.12 229 LYS A O 1
ATOM 1918 N N . ASN A 1 230 ? -24.625 -4.675 11.202 1.00 92.19 230 ASN A N 1
ATOM 1919 C CA . ASN A 1 230 ? -25.651 -4.436 12.220 1.00 92.19 230 ASN A CA 1
ATOM 1920 C C . ASN A 1 230 ? -25.124 -3.584 13.384 1.00 92.19 230 ASN A C 1
ATOM 1922 O O . ASN A 1 230 ? -25.573 -3.733 14.525 1.00 92.19 230 ASN A O 1
ATOM 1926 N N . TYR A 1 231 ? -24.135 -2.728 13.118 1.00 94.00 231 TYR A N 1
ATOM 1927 C CA . TYR A 1 231 ? -23.590 -1.837 14.133 1.00 94.00 231 TYR A CA 1
ATOM 1928 C C . TYR A 1 231 ? -24.669 -0.861 14.615 1.00 94.00 231 TYR A C 1
ATOM 1930 O O . TYR A 1 231 ? -25.506 -0.392 13.844 1.00 94.00 231 TYR A O 1
ATOM 1938 N N . LEU A 1 232 ? -24.641 -0.534 15.903 1.00 93.94 232 LEU A N 1
ATOM 1939 C CA . LEU A 1 232 ? -25.574 0.422 16.496 1.00 93.94 232 LEU A CA 1
ATOM 1940 C C . LEU A 1 232 ? -24.856 1.739 16.749 1.00 93.94 232 LEU A C 1
ATOM 1942 O O . LEU A 1 232 ? -23.720 1.743 17.224 1.00 93.94 232 LEU A O 1
ATOM 1946 N N . VAL A 1 233 ? -25.529 2.850 16.468 1.00 94.06 233 VAL A N 1
ATOM 1947 C CA . VAL A 1 233 ? -25.023 4.199 16.735 1.00 94.06 233 VAL A CA 1
ATOM 1948 C C . VAL A 1 233 ? -25.908 4.849 17.787 1.00 94.06 233 VAL A C 1
ATOM 1950 O O . VAL A 1 233 ? -27.125 4.898 17.635 1.00 94.06 233 VAL A O 1
ATOM 1953 N N . SER A 1 234 ? -25.291 5.355 18.850 1.00 91.75 234 SER A N 1
ATOM 1954 C CA . SER A 1 234 ? -25.947 6.158 19.878 1.00 91.75 234 SER A CA 1
ATOM 1955 C C . SER A 1 234 ? -25.038 7.333 20.220 1.00 91.75 234 SER A C 1
ATOM 1957 O O . SER A 1 234 ? -24.057 7.171 20.950 1.00 91.75 234 SER A O 1
ATOM 1959 N N . ASN A 1 235 ? -25.363 8.519 19.701 1.00 89.19 235 ASN A N 1
ATOM 1960 C CA . ASN A 1 235 ? -24.485 9.695 19.727 1.00 89.19 235 ASN A CA 1
ATOM 1961 C C . ASN A 1 235 ? -23.105 9.353 19.122 1.00 89.19 235 ASN A C 1
ATOM 1963 O O . ASN A 1 235 ? -23.036 8.759 18.049 1.00 89.19 235 ASN A O 1
ATOM 1967 N N . ASP A 1 236 ? -22.013 9.668 19.823 1.00 91.12 236 ASP A N 1
ATOM 1968 C CA . ASP A 1 236 ? -20.639 9.362 19.404 1.00 91.12 236 ASP A CA 1
ATOM 1969 C C . ASP A 1 236 ? -20.181 7.931 19.744 1.00 91.12 236 ASP A C 1
ATOM 1971 O O . ASP A 1 236 ? -19.020 7.582 19.516 1.00 91.12 236 ASP A O 1
ATOM 1975 N N . LYS A 1 237 ? -21.068 7.087 20.291 1.00 94.81 237 LYS A N 1
ATOM 1976 C CA . LYS A 1 237 ? -20.757 5.697 20.643 1.00 94.81 237 LYS A CA 1
ATOM 1977 C C . LYS A 1 237 ? -21.308 4.734 19.605 1.00 94.81 237 LYS A C 1
ATOM 1979 O O . LYS A 1 237 ? -22.500 4.730 19.299 1.00 94.81 237 LYS A O 1
ATOM 1984 N N . ILE A 1 238 ? -20.426 3.876 19.109 1.00 96.12 238 ILE A N 1
ATOM 1985 C CA . ILE A 1 238 ? -20.717 2.886 18.079 1.00 96.12 238 ILE A CA 1
ATOM 1986 C C . ILE A 1 238 ? -20.480 1.499 18.665 1.00 96.12 238 ILE A C 1
ATOM 1988 O O . ILE A 1 238 ? -19.376 1.188 19.116 1.00 96.12 238 ILE A O 1
ATOM 1992 N N . ILE A 1 239 ? -21.517 0.667 18.664 1.00 94.81 239 ILE A N 1
ATOM 1993 C CA . ILE A 1 239 ? -21.468 -0.704 19.173 1.00 94.81 239 ILE A CA 1
ATOM 1994 C C . ILE A 1 239 ? -21.344 -1.656 17.989 1.00 94.81 239 ILE A C 1
ATOM 1996 O O . ILE A 1 239 ? -22.179 -1.654 17.089 1.00 94.81 239 ILE A O 1
ATOM 2000 N N . ILE A 1 240 ? -20.306 -2.486 18.016 1.00 93.19 240 ILE A N 1
ATOM 2001 C CA . ILE A 1 240 ? -19.939 -3.423 16.953 1.00 93.19 240 ILE A CA 1
ATOM 2002 C C . ILE A 1 240 ? -20.020 -4.843 17.516 1.00 93.19 240 ILE A C 1
ATOM 2004 O O . ILE A 1 240 ? -19.556 -5.117 18.628 1.00 93.19 240 ILE A O 1
ATOM 2008 N N . LYS A 1 241 ? -20.624 -5.760 16.759 1.00 86.50 241 LYS A N 1
ATOM 2009 C CA . LYS A 1 241 ? -20.849 -7.172 17.110 1.00 86.50 241 LYS A CA 1
ATOM 2010 C C . LYS A 1 241 ? -21.446 -7.348 18.508 1.00 86.50 241 LYS A C 1
ATOM 2012 O O . LYS A 1 241 ? -21.099 -8.281 19.229 1.00 86.50 241 LYS A O 1
ATOM 2017 N N . LYS A 1 242 ? -22.321 -6.414 18.902 1.00 83.06 242 LYS A N 1
ATOM 2018 C CA . LYS A 1 242 ? -22.993 -6.313 20.214 1.00 83.06 242 LYS A CA 1
ATOM 2019 C C . LYS A 1 242 ? -22.076 -6.116 21.433 1.00 83.06 242 LYS A C 1
ATOM 2021 O O . LYS A 1 242 ? -22.575 -6.104 22.559 1.00 83.06 242 LYS A O 1
ATOM 2026 N N . HIS A 1 243 ? -20.758 -5.992 21.263 1.00 87.00 243 HIS A N 1
ATOM 2027 C CA . HIS A 1 243 ? -19.816 -6.124 22.382 1.00 87.00 243 HIS A CA 1
ATOM 2028 C C . HIS A 1 243 ? -18.621 -5.176 22.345 1.00 87.00 243 HIS A C 1
ATOM 2030 O O . HIS A 1 243 ? -18.168 -4.757 23.412 1.00 87.00 243 HIS A O 1
ATOM 2036 N N . SER A 1 244 ? -18.094 -4.856 21.163 1.00 94.06 244 SER A N 1
ATOM 2037 C CA . SER A 1 244 ? -17.028 -3.865 21.035 1.00 94.06 244 SER A CA 1
ATOM 2038 C C . SER A 1 244 ? -17.647 -2.472 20.969 1.00 94.06 244 SER A C 1
ATOM 2040 O O . SER A 1 244 ? -18.697 -2.289 20.356 1.00 94.06 244 SER A O 1
ATOM 2042 N N . ILE A 1 245 ? -17.002 -1.494 21.594 1.00 96.19 245 ILE A N 1
ATOM 2043 C CA . ILE A 1 245 ? -17.480 -0.110 21.636 1.00 96.19 245 ILE A CA 1
ATOM 2044 C C . ILE A 1 245 ? -16.399 0.782 21.045 1.00 96.19 245 ILE A C 1
ATOM 2046 O O . ILE A 1 245 ? -15.230 0.659 21.403 1.00 96.19 245 ILE A O 1
ATOM 2050 N N . VAL A 1 246 ? -16.789 1.682 20.153 1.00 96.75 246 VAL A N 1
ATOM 2051 C CA . VAL A 1 246 ? -15.946 2.778 19.675 1.00 96.75 246 VAL A CA 1
ATOM 2052 C C . VAL A 1 246 ? -16.598 4.072 20.109 1.00 96.75 246 VAL A C 1
ATOM 2054 O O . VAL A 1 246 ? -17.715 4.365 19.697 1.00 96.75 246 VAL A O 1
ATOM 2057 N N . ASP A 1 247 ? -15.907 4.823 20.951 1.00 95.31 247 ASP A N 1
ATOM 2058 C CA . ASP A 1 247 ? -16.319 6.149 21.379 1.00 95.31 247 ASP A CA 1
ATOM 2059 C C . ASP A 1 247 ? -15.488 7.187 20.623 1.00 95.31 247 ASP A C 1
ATOM 2061 O O . ASP A 1 247 ? -14.284 7.348 20.851 1.00 95.31 247 ASP A O 1
ATOM 2065 N N . LEU A 1 248 ? -16.140 7.861 19.677 1.00 92.44 248 LEU A N 1
ATOM 2066 C CA . LEU A 1 248 ? -15.511 8.856 18.815 1.00 92.44 248 LEU A CA 1
ATOM 2067 C C . LEU A 1 248 ? -15.165 10.140 19.576 1.00 92.44 248 LEU A C 1
ATOM 2069 O O . LEU A 1 248 ? -14.196 10.810 19.218 1.00 92.44 248 LEU A O 1
ATOM 2073 N N . SER A 1 249 ? -15.918 10.461 20.633 1.00 90.94 249 SER A N 1
ATOM 2074 C CA . SER A 1 249 ? -15.742 11.686 21.421 1.00 90.94 249 SER A CA 1
ATOM 2075 C C . SER A 1 249 ? -14.486 11.623 22.291 1.00 90.94 249 SER A C 1
ATOM 2077 O O . SER A 1 249 ? -13.701 12.569 22.334 1.00 90.94 249 SER A O 1
ATOM 2079 N N . SER A 1 250 ? -14.252 10.471 22.924 1.00 92.44 250 SER A N 1
ATOM 2080 C CA . SER A 1 250 ? -13.091 10.229 23.784 1.00 92.44 250 SER A CA 1
ATOM 2081 C C . SER A 1 250 ? -11.914 9.582 23.048 1.00 92.44 250 SER A C 1
ATOM 2083 O O . SER A 1 250 ? -10.857 9.381 23.642 1.00 92.44 250 SER A O 1
ATOM 2085 N N . SER A 1 251 ? -12.066 9.278 21.752 1.00 95.94 251 SER A N 1
ATOM 2086 C CA . SER A 1 251 ? -11.083 8.530 20.956 1.00 95.94 251 SER A CA 1
ATOM 2087 C C . SER A 1 251 ? -10.653 7.228 21.641 1.00 95.94 251 SER A C 1
ATOM 2089 O O . SER A 1 251 ? -9.464 6.922 21.775 1.00 95.94 251 SER A O 1
ATOM 2091 N N . GLN A 1 252 ? -11.648 6.454 22.080 1.00 96.69 252 GLN A N 1
ATOM 2092 C CA . GLN A 1 252 ? -11.451 5.202 22.801 1.00 96.69 252 GLN A CA 1
ATOM 2093 C C . GLN A 1 252 ? -12.117 4.028 22.081 1.00 96.69 252 GLN A C 1
ATOM 2095 O O . GLN A 1 252 ? -13.218 4.127 21.543 1.00 96.69 252 GLN A O 1
ATOM 2100 N N . VAL A 1 253 ? -11.446 2.880 22.099 1.00 96.94 253 VAL A N 1
ATOM 2101 C CA . VAL A 1 253 ? -11.970 1.602 21.620 1.00 96.94 253 VAL A CA 1
ATOM 2102 C C . VAL A 1 253 ? -11.936 0.589 22.756 1.00 96.94 253 VAL A C 1
ATOM 2104 O O . VAL A 1 253 ? -10.912 0.423 23.416 1.00 96.94 253 VAL A O 1
ATOM 2107 N N . ILE A 1 254 ? -13.040 -0.126 22.949 1.00 96.38 254 ILE A N 1
ATOM 2108 C CA . ILE A 1 254 ? -13.167 -1.215 23.915 1.00 96.38 254 ILE A CA 1
ATOM 2109 C C . ILE A 1 254 ? -13.448 -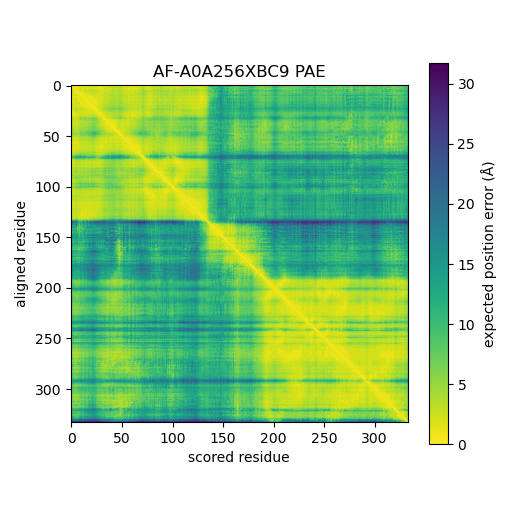2.512 23.154 1.00 96.38 254 ILE A C 1
ATOM 2111 O O . ILE A 1 254 ? -14.417 -2.585 22.397 1.00 96.38 254 ILE A O 1
ATOM 2115 N N . CYS A 1 255 ? -12.623 -3.542 23.352 1.00 94.88 255 CYS A N 1
ATOM 2116 C CA . CYS A 1 255 ? -12.768 -4.840 22.674 1.00 94.88 255 CYS A CA 1
ATOM 2117 C C . CYS A 1 255 ? -12.609 -6.014 23.635 1.00 94.88 255 CYS A C 1
ATOM 2119 O O . CYS A 1 255 ? -11.999 -5.883 24.693 1.00 94.88 255 CYS A O 1
ATOM 2121 N N . ARG A 1 256 ? -13.075 -7.199 23.223 1.00 91.31 256 ARG A N 1
ATOM 2122 C CA . ARG A 1 256 ? -12.853 -8.449 23.969 1.00 91.31 256 ARG A CA 1
ATOM 2123 C C . ARG A 1 256 ? -11.566 -9.158 23.573 1.00 91.31 256 ARG A C 1
ATOM 2125 O O . ARG A 1 256 ? -11.035 -9.951 24.338 1.00 91.31 256 ARG A O 1
ATOM 2132 N N . SER A 1 257 ? -11.058 -8.884 22.374 1.00 91.06 257 SER A N 1
ATOM 2133 C CA . SER A 1 257 ? -9.814 -9.478 21.889 1.00 91.06 257 SER A CA 1
ATOM 2134 C C . SER A 1 257 ? -8.911 -8.457 21.210 1.00 91.06 257 SER A C 1
ATOM 2136 O O . SER A 1 257 ? -9.362 -7.471 20.620 1.00 91.06 257 SER A O 1
ATOM 2138 N N . SER A 1 258 ? -7.609 -8.740 21.225 1.00 90.94 258 SER A N 1
ATOM 2139 C CA . SER A 1 258 ? -6.616 -7.963 20.484 1.00 90.94 258 SER A CA 1
ATOM 2140 C C . SER A 1 258 ? -6.900 -7.968 18.974 1.00 90.94 258 SER A C 1
ATOM 2142 O O . SER A 1 258 ? -6.674 -6.963 18.304 1.00 90.94 258 SER A O 1
ATOM 2144 N N . VAL A 1 259 ? -7.465 -9.053 18.432 1.00 91.12 259 VAL A N 1
ATOM 2145 C CA . VAL A 1 259 ? -7.851 -9.166 17.014 1.00 91.12 259 VAL A CA 1
ATOM 2146 C C . VAL A 1 259 ? -8.986 -8.205 16.651 1.00 91.12 259 VAL A C 1
ATOM 2148 O O . VAL A 1 259 ? -8.913 -7.545 15.612 1.00 91.12 259 VAL A O 1
ATOM 2151 N N . GLU A 1 260 ? -10.010 -8.088 17.497 1.00 92.38 260 GLU A N 1
ATOM 2152 C CA . GLU A 1 260 ? -11.086 -7.103 17.318 1.00 92.38 260 GLU A CA 1
ATOM 2153 C C . GLU A 1 260 ? -10.529 -5.680 17.325 1.00 92.38 260 GLU A C 1
ATOM 2155 O O . GLU A 1 260 ? -10.762 -4.925 16.378 1.00 92.38 260 GLU A O 1
ATOM 2160 N N . CYS A 1 261 ? -9.711 -5.350 18.328 1.00 93.69 261 CYS A N 1
ATOM 2161 C CA . CYS A 1 261 ? -9.073 -4.041 18.431 1.00 93.69 261 CYS A CA 1
ATOM 2162 C C . CYS A 1 261 ? -8.219 -3.720 17.206 1.00 93.69 261 CYS A C 1
ATOM 2164 O O . CYS A 1 261 ? -8.324 -2.627 16.656 1.00 93.69 261 CYS A O 1
ATOM 2166 N N . LEU A 1 262 ? -7.435 -4.676 16.700 1.00 94.19 262 LEU A N 1
ATOM 2167 C CA . LEU A 1 262 ? -6.673 -4.484 15.467 1.00 94.19 262 LEU A CA 1
ATOM 2168 C C . LEU A 1 262 ? -7.580 -4.173 14.278 1.00 94.19 262 LEU A C 1
ATOM 2170 O O . LEU A 1 262 ? -7.269 -3.284 13.490 1.00 94.19 262 LEU A O 1
ATOM 2174 N N . ASN A 1 263 ? -8.689 -4.893 14.117 1.00 95.19 263 ASN A N 1
ATOM 2175 C CA . ASN A 1 263 ? -9.587 -4.669 12.989 1.00 95.19 263 ASN A CA 1
ATOM 2176 C C . ASN A 1 263 ? -10.287 -3.310 13.066 1.00 95.19 263 ASN A C 1
ATOM 2178 O O . ASN A 1 263 ? -10.380 -2.645 12.033 1.00 95.19 263 ASN A O 1
ATOM 2182 N N . ILE A 1 264 ? -10.682 -2.866 14.261 1.00 96.00 264 ILE A N 1
ATOM 2183 C CA . ILE A 1 264 ? -11.260 -1.536 14.489 1.00 96.00 264 ILE A CA 1
ATOM 2184 C C . ILE A 1 264 ? -10.215 -0.437 14.256 1.00 96.00 264 ILE A C 1
ATOM 2186 O O . ILE A 1 264 ? -10.471 0.500 13.504 1.00 96.00 264 ILE A O 1
ATOM 2190 N N . LEU A 1 265 ? -9.001 -0.573 14.798 1.00 96.50 265 LEU A N 1
ATOM 2191 C CA . LEU A 1 265 ? -7.919 0.399 14.589 1.00 96.50 265 LEU A CA 1
ATOM 2192 C C . LEU A 1 265 ? -7.527 0.524 13.112 1.00 96.50 265 LEU A C 1
ATOM 2194 O O . LEU A 1 265 ? -7.165 1.608 12.661 1.00 96.50 265 LEU A O 1
ATOM 2198 N N . LYS A 1 266 ? -7.630 -0.554 12.320 1.00 96.50 266 LYS A N 1
ATOM 2199 C CA . LYS A 1 266 ? -7.475 -0.472 10.856 1.00 96.50 266 LYS A CA 1
ATOM 2200 C C . LYS A 1 266 ? -8.569 0.379 10.218 1.00 96.50 266 LYS A C 1
ATOM 2202 O O . LYS A 1 266 ? -8.256 1.134 9.301 1.00 96.50 266 LYS A O 1
ATOM 2207 N N . ILE A 1 267 ? -9.818 0.277 10.681 1.00 96.94 267 ILE A N 1
ATOM 2208 C CA . ILE A 1 267 ? -10.911 1.138 10.211 1.00 96.94 267 ILE A CA 1
ATOM 2209 C C . ILE A 1 267 ? -10.647 2.595 10.596 1.00 96.94 267 ILE A C 1
ATOM 2211 O O . ILE A 1 267 ? -10.721 3.434 9.708 1.00 96.94 267 ILE A O 1
ATOM 2215 N N . ILE A 1 268 ? -10.218 2.879 11.832 1.00 96.25 268 ILE A N 1
ATOM 2216 C CA . ILE A 1 268 ? -9.819 4.227 12.291 1.00 96.25 268 ILE A CA 1
ATOM 2217 C C . ILE A 1 268 ? -8.677 4.793 11.433 1.00 96.25 268 ILE A C 1
ATOM 2219 O O . ILE A 1 268 ? -8.733 5.911 10.929 1.00 96.25 268 ILE A O 1
ATOM 2223 N N . ALA A 1 269 ? -7.624 4.007 11.200 1.00 94.75 269 ALA A N 1
ATOM 2224 C CA . ALA A 1 269 ? -6.515 4.442 10.359 1.00 94.75 269 ALA A CA 1
ATOM 2225 C C . ALA A 1 269 ? -6.990 4.751 8.929 1.00 94.75 269 ALA A C 1
ATOM 2227 O O . ALA A 1 269 ? -6.588 5.753 8.340 1.00 94.75 269 ALA A O 1
ATOM 2228 N N . ARG A 1 270 ? -7.862 3.909 8.364 1.00 95.00 270 ARG A N 1
ATOM 2229 C CA . ARG A 1 270 ? -8.426 4.099 7.021 1.00 95.00 270 ARG A CA 1
ATOM 2230 C C . ARG A 1 270 ? -9.380 5.289 6.953 1.00 95.00 270 ARG A C 1
ATOM 2232 O O . ARG A 1 270 ? -9.328 6.022 5.970 1.00 95.00 270 ARG A O 1
ATOM 2239 N N . SER A 1 271 ? -10.221 5.513 7.957 1.00 94.94 271 SER A N 1
ATOM 2240 C CA . SER A 1 271 ? -11.143 6.650 7.986 1.00 94.94 271 SER A CA 1
ATOM 2241 C C . SER A 1 271 ? -10.390 7.980 8.049 1.00 94.94 271 SER A C 1
ATOM 2243 O O . SER A 1 271 ? -10.831 8.950 7.435 1.00 94.94 271 SER A O 1
ATOM 2245 N N . THR A 1 272 ? -9.210 8.015 8.671 1.00 93.88 272 THR A N 1
ATOM 2246 C CA . THR A 1 272 ? -8.350 9.208 8.718 1.00 93.88 272 THR A CA 1
ATOM 2247 C C . THR A 1 272 ? -7.472 9.366 7.472 1.00 93.88 272 THR A C 1
ATOM 2249 O O . THR A 1 272 ? -7.471 10.425 6.852 1.00 93.88 272 THR A O 1
ATOM 2252 N N . TYR A 1 273 ? -6.763 8.312 7.055 1.00 92.75 273 TYR A N 1
ATOM 2253 C CA . TYR A 1 273 ? -5.640 8.410 6.108 1.00 92.75 273 TYR A CA 1
ATOM 2254 C C . TYR A 1 273 ? -5.886 7.760 4.735 1.00 92.75 273 TYR A C 1
ATOM 2256 O O . TYR A 1 273 ? -4.933 7.503 3.998 1.00 92.75 273 TYR A O 1
ATOM 2264 N N . CYS A 1 274 ? -7.132 7.430 4.372 1.00 90.88 274 CYS A N 1
ATOM 2265 C CA . CYS A 1 274 ? -7.427 6.866 3.050 1.00 90.88 274 CYS A CA 1
ATOM 2266 C C . CYS A 1 274 ? -6.933 7.792 1.928 1.00 90.88 274 CYS A C 1
ATOM 2268 O O . CYS A 1 274 ? -7.336 8.947 1.846 1.00 90.88 274 CYS A O 1
ATOM 2270 N N . THR A 1 275 ? -6.120 7.247 1.022 1.00 87.62 275 THR A N 1
ATOM 2271 C CA . THR A 1 275 ? -5.615 7.948 -0.170 1.00 87.62 275 THR A CA 1
ATOM 2272 C C . THR A 1 275 ? -6.445 7.677 -1.421 1.00 87.62 275 THR A C 1
ATOM 2274 O O . THR A 1 275 ? -6.001 7.975 -2.520 1.00 87.62 275 THR A O 1
ATOM 2277 N N . PHE A 1 276 ? -7.601 7.019 -1.285 1.00 88.19 276 PHE A N 1
ATOM 2278 C CA . PHE A 1 276 ? -8.458 6.610 -2.404 1.00 88.19 276 PHE A CA 1
ATOM 2279 C C . PHE A 1 276 ? -7.749 5.769 -3.482 1.00 88.19 276 PHE A C 1
ATOM 2281 O O . PHE A 1 276 ? -8.187 5.703 -4.622 1.00 88.19 276 PHE A O 1
ATOM 2288 N N . CYS A 1 277 ? -6.698 5.028 -3.108 1.00 86.56 277 CYS A N 1
ATOM 2289 C CA . CYS A 1 277 ? -5.916 4.200 -4.036 1.00 86.56 277 CYS A CA 1
ATOM 2290 C C . CYS A 1 277 ? -6.673 3.023 -4.679 1.00 86.56 277 CYS A C 1
ATOM 2292 O O . CYS A 1 277 ? -6.077 2.284 -5.446 1.00 86.56 277 CYS A O 1
ATOM 2294 N N . ARG A 1 278 ? -7.943 2.785 -4.331 1.00 87.69 278 ARG A N 1
ATOM 2295 C CA . ARG A 1 278 ? -8.812 1.716 -4.868 1.00 87.69 278 ARG A CA 1
ATOM 2296 C C . ARG A 1 278 ? -8.383 0.265 -4.613 1.00 87.69 278 ARG A C 1
ATOM 2298 O O . ARG A 1 278 ? -9.138 -0.649 -4.907 1.00 87.69 278 ARG A O 1
ATOM 2305 N N . LEU A 1 279 ? -7.257 -0.003 -3.948 1.00 87.81 279 LEU A N 1
ATOM 2306 C CA . LEU A 1 279 ? -6.819 -1.387 -3.701 1.00 87.81 279 LEU A CA 1
ATOM 2307 C C . LEU A 1 279 ? -7.879 -2.254 -2.983 1.00 87.81 279 LEU A C 1
ATOM 2309 O O . LEU A 1 279 ? -7.995 -3.442 -3.263 1.00 87.81 279 LEU A O 1
ATOM 2313 N N . CYS A 1 280 ? -8.674 -1.682 -2.071 1.00 90.75 280 CYS A N 1
ATOM 2314 C CA . CYS A 1 280 ? -9.736 -2.427 -1.392 1.00 90.75 280 CYS A CA 1
ATOM 2315 C C . CYS A 1 280 ? -10.928 -2.786 -2.291 1.00 90.75 280 CYS A C 1
ATOM 2317 O O . CYS A 1 280 ? -11.472 -3.872 -2.100 1.00 90.75 280 CYS A O 1
ATOM 2319 N N . SER A 1 281 ? -11.317 -1.934 -3.249 1.00 90.44 281 SER A N 1
ATOM 2320 C CA . SER A 1 281 ? -12.323 -2.301 -4.257 1.00 90.44 281 SER A CA 1
ATOM 2321 C C . SER A 1 281 ? -11.757 -3.344 -5.211 1.00 90.44 281 SER A C 1
ATOM 2323 O O . SER A 1 281 ? -12.435 -4.314 -5.532 1.00 90.44 281 SER A O 1
ATOM 2325 N N . GLU A 1 282 ? -10.473 -3.230 -5.568 1.00 85.38 282 GLU A N 1
ATOM 2326 C CA . GLU A 1 282 ? -9.850 -4.176 -6.492 1.00 85.38 282 GLU A CA 1
ATOM 2327 C C . GLU A 1 282 ? -9.816 -5.614 -5.969 1.00 85.38 282 GLU A C 1
ATOM 2329 O O . GLU A 1 282 ? -10.011 -6.556 -6.736 1.00 85.38 282 GLU A O 1
ATOM 2334 N N . TRP A 1 283 ? -9.609 -5.781 -4.665 1.00 87.94 283 TRP A N 1
ATOM 2335 C CA . TRP A 1 283 ? -9.565 -7.086 -4.004 1.00 87.94 283 TRP A CA 1
ATOM 2336 C C . TRP A 1 283 ? -10.936 -7.600 -3.541 1.00 87.94 283 TRP A C 1
ATOM 2338 O O . TRP A 1 283 ? -11.028 -8.709 -3.004 1.00 87.94 283 TRP A O 1
ATOM 2348 N N . CYS A 1 284 ? -12.003 -6.818 -3.709 1.00 89.94 284 CYS A N 1
ATOM 2349 C CA . CYS A 1 284 ? -13.341 -7.225 -3.306 1.00 89.94 284 CYS A CA 1
ATOM 2350 C C . CYS A 1 284 ? -13.946 -8.186 -4.339 1.00 89.94 284 CYS A C 1
ATOM 2352 O O . CYS A 1 284 ? -14.310 -7.780 -5.436 1.00 89.94 284 CYS A O 1
ATOM 2354 N N . ARG A 1 285 ? -14.095 -9.467 -3.982 1.00 88.94 285 ARG A N 1
ATOM 2355 C CA . ARG A 1 285 ? -14.632 -10.497 -4.895 1.00 88.94 285 ARG A CA 1
ATOM 2356 C C . ARG A 1 285 ? -16.120 -10.343 -5.209 1.00 88.94 285 ARG A C 1
ATOM 2358 O O . ARG A 1 285 ? -16.578 -10.879 -6.207 1.00 88.94 285 ARG A O 1
ATOM 2365 N N . THR A 1 286 ? -16.866 -9.654 -4.350 1.00 92.19 286 THR A N 1
ATOM 2366 C CA . THR A 1 286 ? -18.306 -9.408 -4.521 1.00 92.19 286 THR A CA 1
ATOM 2367 C C . THR A 1 286 ? -18.606 -7.999 -5.021 1.00 92.19 286 THR A C 1
ATOM 2369 O O . THR A 1 286 ? -19.768 -7.618 -5.075 1.00 92.19 286 THR A O 1
ATOM 2372 N N . ASN A 1 287 ? -17.577 -7.207 -5.356 1.00 91.50 287 ASN A N 1
ATOM 2373 C CA . ASN A 1 287 ? -17.710 -5.802 -5.757 1.00 91.50 287 ASN A CA 1
ATOM 2374 C C . ASN A 1 287 ? -18.492 -4.934 -4.750 1.00 91.50 287 ASN A C 1
ATOM 2376 O O . ASN A 1 287 ? -19.072 -3.917 -5.108 1.00 91.50 287 ASN A O 1
ATOM 2380 N N . ALA A 1 288 ? -18.465 -5.301 -3.467 1.00 95.31 288 ALA A N 1
ATOM 2381 C CA . ALA A 1 288 ? -19.168 -4.593 -2.400 1.00 95.31 288 ALA A CA 1
ATOM 2382 C C . ALA A 1 288 ? -18.547 -3.237 -2.022 1.00 95.31 288 ALA A C 1
ATOM 2384 O O . ALA A 1 288 ? -19.084 -2.550 -1.162 1.00 95.31 288 ALA A O 1
ATOM 2385 N N . ILE A 1 289 ? -17.400 -2.858 -2.594 1.00 94.44 289 ILE A N 1
ATOM 2386 C CA . ILE A 1 289 ? -16.720 -1.592 -2.295 1.00 94.44 289 ILE A CA 1
ATOM 2387 C C . ILE A 1 289 ? -16.592 -0.791 -3.581 1.00 94.44 289 ILE A C 1
ATOM 2389 O O . ILE A 1 289 ? -15.930 -1.244 -4.516 1.00 94.44 289 ILE A O 1
ATOM 2393 N N . SER A 1 290 ? -17.137 0.423 -3.580 1.00 92.00 290 SER A N 1
ATOM 2394 C CA . SER A 1 290 ? -16.949 1.409 -4.642 1.00 92.00 290 SER A CA 1
ATOM 2395 C C . SER A 1 290 ? -16.150 2.603 -4.125 1.00 92.00 290 SER A C 1
ATOM 2397 O O . SER A 1 290 ? -16.270 3.014 -2.966 1.00 92.00 290 SER A O 1
ATOM 2399 N N . ILE A 1 291 ? -15.253 3.109 -4.972 1.00 88.44 291 ILE A N 1
ATOM 2400 C CA . ILE A 1 291 ? -14.393 4.251 -4.665 1.00 88.44 291 ILE A CA 1
ATOM 2401 C C . ILE A 1 291 ? -14.382 5.170 -5.877 1.00 88.44 291 ILE A C 1
ATOM 2403 O O . ILE A 1 291 ? -13.667 4.911 -6.847 1.00 88.44 291 ILE A O 1
ATOM 2407 N N . ASP A 1 292 ? -15.151 6.246 -5.758 1.00 79.25 292 ASP A N 1
ATOM 2408 C CA . ASP A 1 292 ? -15.135 7.383 -6.674 1.00 79.25 292 ASP A CA 1
ATOM 2409 C C . ASP A 1 292 ? -14.592 8.601 -5.915 1.00 79.25 292 ASP A C 1
ATOM 2411 O O . ASP A 1 292 ? -13.451 8.562 -5.453 1.00 79.25 292 ASP A O 1
ATOM 2415 N N . ASN A 1 293 ? -15.412 9.638 -5.711 1.00 71.62 293 ASN A N 1
ATOM 2416 C CA . ASN A 1 293 ? -15.089 10.781 -4.844 1.00 71.62 293 ASN A CA 1
ATOM 2417 C C . ASN A 1 293 ? -15.233 10.444 -3.348 1.00 71.62 293 ASN A C 1
ATOM 2419 O O . ASN A 1 293 ? -14.643 11.099 -2.492 1.00 71.62 293 ASN A O 1
ATOM 2423 N N . TYR A 1 294 ? -16.004 9.399 -3.040 1.00 81.69 294 TYR A N 1
ATOM 2424 C CA . TYR A 1 294 ? -16.248 8.879 -1.699 1.00 81.69 294 TYR A CA 1
ATOM 2425 C C . TYR A 1 294 ? -16.114 7.355 -1.716 1.00 81.69 294 TYR A C 1
ATOM 2427 O O . TYR A 1 294 ? -16.306 6.710 -2.749 1.00 81.69 294 TYR A O 1
ATOM 2435 N N . LEU A 1 295 ? -15.761 6.778 -0.568 1.00 91.62 295 LEU A N 1
ATOM 2436 C CA . LEU A 1 295 ? -15.725 5.331 -0.379 1.00 91.62 295 LEU A CA 1
ATOM 2437 C C . LEU A 1 295 ? -17.086 4.881 0.147 1.00 91.62 295 LEU A C 1
ATOM 2439 O O . LEU A 1 295 ? -17.523 5.406 1.167 1.00 91.62 295 LEU A O 1
ATOM 2443 N N . ARG A 1 296 ? -17.707 3.894 -0.504 1.00 94.69 296 ARG A N 1
ATOM 2444 C CA . ARG A 1 296 ? -18.970 3.289 -0.056 1.00 94.69 296 ARG A CA 1
ATOM 2445 C C . ARG A 1 296 ? -18.855 1.777 0.060 1.00 94.69 296 ARG A C 1
ATOM 2447 O O . ARG A 1 296 ? -18.096 1.144 -0.682 1.00 94.69 296 ARG A O 1
ATOM 2454 N N . VAL A 1 297 ? -19.623 1.209 0.985 1.00 96.38 297 VAL A N 1
ATOM 2455 C CA . VAL A 1 297 ? -19.723 -0.240 1.184 1.00 96.38 297 VAL A CA 1
ATOM 2456 C C . VAL A 1 297 ? -21.177 -0.666 0.993 1.00 96.38 297 VAL A C 1
ATOM 2458 O O . VAL A 1 297 ? -22.050 -0.229 1.732 1.00 96.38 297 VAL A O 1
ATOM 2461 N N . ASN A 1 298 ? -21.433 -1.515 -0.005 1.00 95.75 298 ASN A N 1
ATOM 2462 C CA . ASN A 1 298 ? -22.734 -2.144 -0.212 1.00 95.75 298 ASN A CA 1
ATOM 2463 C C . ASN A 1 298 ? -22.886 -3.305 0.780 1.00 95.75 298 ASN A C 1
ATOM 2465 O O . ASN A 1 298 ? -22.144 -4.291 0.724 1.00 95.75 298 ASN A O 1
ATOM 2469 N N . GLU A 1 299 ? -23.836 -3.165 1.696 1.00 93.88 299 GLU A N 1
ATOM 2470 C CA . GLU A 1 299 ? -24.064 -4.106 2.789 1.00 93.88 299 GLU A CA 1
ATOM 2471 C C . GLU A 1 299 ? -24.595 -5.447 2.284 1.00 93.88 299 GLU A C 1
ATOM 2473 O O . GLU A 1 299 ? -24.101 -6.483 2.723 1.00 93.88 299 GLU A O 1
ATOM 2478 N N . ASP A 1 300 ? -25.485 -5.464 1.295 1.00 94.31 300 ASP A N 1
ATOM 2479 C CA . ASP A 1 300 ? -26.050 -6.698 0.735 1.00 94.31 300 ASP A CA 1
ATOM 2480 C C . ASP A 1 300 ? -24.983 -7.554 0.041 1.00 94.31 300 ASP A C 1
ATOM 2482 O O . ASP A 1 300 ? -24.933 -8.776 0.192 1.00 94.31 300 ASP A O 1
ATOM 2486 N N . ALA A 1 301 ? -24.060 -6.909 -0.675 1.00 95.00 301 ALA A N 1
ATOM 2487 C CA . ALA A 1 301 ? -22.977 -7.585 -1.383 1.00 95.00 301 ALA A CA 1
ATOM 2488 C C . ALA A 1 301 ? -21.783 -7.942 -0.475 1.00 95.00 301 ALA A C 1
ATOM 2490 O O . ALA A 1 301 ? -20.996 -8.849 -0.788 1.00 95.00 301 ALA A O 1
ATOM 2491 N N . CYS A 1 302 ? -21.574 -7.214 0.626 1.00 95.75 302 CYS A N 1
ATOM 2492 C CA . CYS A 1 302 ? -20.443 -7.435 1.524 1.00 95.75 302 CYS A CA 1
ATOM 2493 C C . CYS A 1 302 ? -20.601 -8.767 2.273 1.00 95.75 302 CYS A C 1
ATOM 2495 O O . CYS A 1 302 ? -21.673 -9.104 2.755 1.00 95.75 302 CYS A O 1
ATOM 2497 N N . ARG A 1 303 ? -19.520 -9.537 2.424 1.00 94.56 303 ARG A N 1
ATOM 2498 C CA . ARG A 1 303 ? -19.523 -10.801 3.192 1.00 94.56 303 ARG A CA 1
ATOM 2499 C C . ARG A 1 303 ? -18.698 -10.735 4.479 1.00 94.56 303 ARG A C 1
ATOM 2501 O O . ARG A 1 303 ? -18.295 -11.773 4.983 1.00 94.56 303 ARG A O 1
ATOM 2508 N N . GLU A 1 304 ? -18.343 -9.530 4.934 1.00 94.50 304 GLU A N 1
ATOM 2509 C CA . GLU A 1 304 ? -17.559 -9.294 6.165 1.00 94.50 304 GLU A CA 1
ATOM 2510 C C . GLU A 1 304 ? -16.229 -10.083 6.230 1.00 94.50 304 GLU A C 1
ATOM 2512 O O . GLU A 1 304 ? -15.688 -10.370 7.293 1.00 94.50 304 GLU A O 1
ATOM 2517 N N . CYS A 1 305 ? -15.645 -10.422 5.072 1.00 94.31 305 CYS A N 1
ATOM 2518 C CA . CYS A 1 305 ? -14.458 -11.283 4.980 1.00 94.31 305 CYS A CA 1
ATOM 2519 C C . CYS A 1 305 ? -13.133 -10.579 5.329 1.00 94.31 305 CYS A C 1
ATOM 2521 O O . CYS A 1 305 ? -12.074 -11.205 5.338 1.00 94.31 305 CYS A O 1
ATOM 2523 N N . LEU A 1 306 ? -13.167 -9.260 5.553 1.00 94.38 306 LEU A N 1
ATOM 2524 C CA . LEU A 1 306 ? -12.040 -8.404 5.949 1.00 94.38 306 LEU A CA 1
ATOM 2525 C C . LEU A 1 306 ? -10.844 -8.332 4.981 1.00 94.38 306 LEU A C 1
ATOM 2527 O O . LEU A 1 306 ? -9.876 -7.625 5.274 1.00 94.38 306 LEU A O 1
ATOM 2531 N N . ILE A 1 307 ? -10.892 -8.983 3.812 1.00 93.12 307 ILE A N 1
ATOM 2532 C CA . ILE A 1 307 ? -9.800 -8.965 2.818 1.00 93.12 307 ILE A CA 1
ATOM 2533 C C . ILE A 1 307 ? -9.409 -7.522 2.479 1.00 93.12 307 ILE A C 1
ATOM 2535 O O . ILE A 1 307 ? -8.242 -7.151 2.578 1.00 93.12 307 ILE A O 1
ATOM 2539 N N . CYS A 1 308 ? -10.396 -6.681 2.172 1.00 93.06 308 CYS A N 1
ATOM 2540 C CA . CYS A 1 308 ? -10.225 -5.261 1.865 1.00 93.06 308 CYS A CA 1
ATOM 2541 C C . CYS A 1 308 ? -9.556 -4.459 3.000 1.00 93.06 308 CYS A C 1
ATOM 2543 O O . CYS A 1 308 ? -8.779 -3.540 2.736 1.00 93.06 308 CYS A O 1
ATOM 2545 N N . ASN A 1 309 ? -9.823 -4.825 4.258 1.00 93.50 309 ASN A N 1
ATOM 2546 C CA 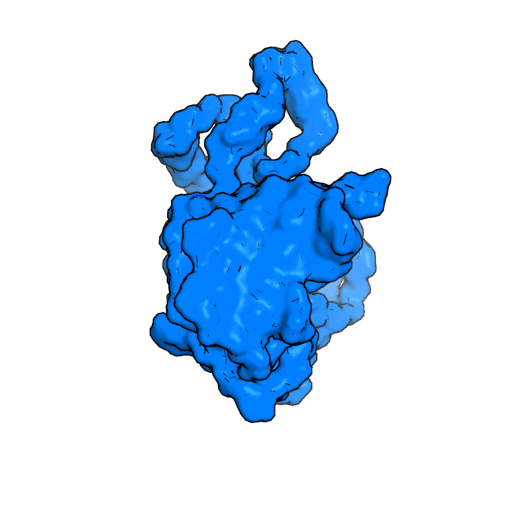. ASN A 1 309 ? -9.226 -4.199 5.434 1.00 93.50 309 ASN A CA 1
ATOM 2547 C C . ASN A 1 309 ? -7.765 -4.634 5.623 1.00 93.50 309 ASN A C 1
ATOM 2549 O O . ASN A 1 309 ? -6.934 -3.847 6.067 1.00 93.50 309 ASN A O 1
ATOM 2553 N N . ASN A 1 310 ? -7.435 -5.869 5.236 1.00 90.44 310 ASN A N 1
ATOM 2554 C CA . ASN A 1 310 ? -6.095 -6.443 5.362 1.00 90.44 310 ASN A CA 1
ATOM 2555 C C . ASN A 1 310 ? -5.145 -6.035 4.228 1.00 90.44 310 ASN A C 1
ATOM 2557 O O . ASN A 1 310 ? -3.948 -5.870 4.461 1.00 90.44 310 ASN A O 1
ATOM 2561 N N . VAL A 1 311 ? -5.648 -5.847 3.004 1.00 89.06 311 VAL A N 1
ATOM 2562 C CA . VAL A 1 311 ? -4.806 -5.437 1.864 1.00 89.06 311 VAL A CA 1
ATOM 2563 C C . VAL A 1 311 ? -4.470 -3.947 1.881 1.00 89.06 311 VAL A C 1
ATOM 2565 O O . VAL A 1 311 ? -3.463 -3.550 1.285 1.00 89.06 311 VAL A O 1
ATOM 2568 N N . CYS A 1 312 ? -5.280 -3.136 2.575 1.00 91.50 312 CYS A N 1
ATOM 2569 C CA . CYS A 1 312 ? -5.153 -1.686 2.613 1.00 91.50 312 CYS A CA 1
ATOM 2570 C C . CYS A 1 312 ? -3.759 -1.244 3.117 1.00 91.50 312 CYS A C 1
ATOM 2572 O O . CYS A 1 312 ? -3.347 -1.653 4.205 1.00 91.50 312 CYS A O 1
ATOM 2574 N N . PRO A 1 313 ? -3.035 -0.376 2.381 1.00 88.31 313 PRO A N 1
ATOM 2575 C CA . PRO A 1 313 ? -1.688 0.051 2.770 1.00 88.31 313 PRO A CA 1
ATOM 2576 C C . PRO A 1 313 ? -1.693 0.835 4.081 1.00 88.31 313 PRO A C 1
ATOM 2578 O O . PRO A 1 313 ? -0.830 0.638 4.926 1.00 88.31 313 PRO A O 1
ATOM 2581 N N . VAL A 1 314 ? -2.698 1.689 4.270 1.00 90.44 314 VAL A N 1
ATOM 2582 C CA . VAL A 1 314 ? -2.876 2.484 5.487 1.00 90.44 314 VAL A CA 1
ATOM 2583 C C . VAL A 1 314 ? -3.031 1.567 6.701 1.00 90.44 314 VAL A C 1
ATOM 2585 O O . VAL A 1 314 ? -2.259 1.661 7.649 1.00 90.44 314 VAL A O 1
ATOM 2588 N N . ALA A 1 315 ? -3.960 0.613 6.637 1.00 90.56 315 ALA A N 1
ATOM 2589 C CA . ALA A 1 315 ? -4.176 -0.376 7.691 1.00 90.56 315 ALA A CA 1
ATOM 2590 C C . ALA A 1 315 ? -2.917 -1.214 7.971 1.00 90.56 315 ALA A C 1
ATOM 2592 O O . ALA A 1 315 ? -2.525 -1.420 9.120 1.00 90.56 315 ALA A O 1
ATOM 2593 N N . GLU A 1 316 ? -2.242 -1.685 6.923 1.00 86.56 316 GLU A N 1
ATOM 2594 C CA . GLU A 1 316 ? -1.043 -2.501 7.079 1.00 86.56 316 GLU A CA 1
ATOM 2595 C C . GLU A 1 316 ? 0.104 -1.719 7.728 1.00 86.56 316 GLU A C 1
ATOM 2597 O O . GLU A 1 316 ? 0.735 -2.209 8.662 1.00 86.56 316 GLU A O 1
ATOM 2602 N N . TYR A 1 317 ? 0.401 -0.513 7.246 1.00 85.25 317 TYR A N 1
ATOM 2603 C CA . TYR A 1 317 ? 1.582 0.224 7.685 1.00 85.25 317 TYR A CA 1
ATOM 2604 C C . TYR A 1 317 ? 1.355 1.041 8.959 1.00 85.25 317 TYR A C 1
ATOM 2606 O O . TYR A 1 317 ? 2.304 1.197 9.731 1.00 85.25 317 TYR A O 1
ATOM 2614 N N . LEU A 1 318 ? 0.134 1.516 9.215 1.00 86.81 318 LEU A N 1
ATOM 2615 C CA . LEU A 1 318 ? -0.178 2.289 10.420 1.00 86.81 318 LEU A CA 1
ATOM 2616 C C . LEU A 1 318 ? -0.602 1.419 11.607 1.00 86.81 318 LEU A C 1
ATOM 2618 O O . LEU A 1 318 ? -0.433 1.853 12.743 1.00 86.81 318 LEU A O 1
ATOM 2622 N N . VAL A 1 319 ? -1.090 0.193 11.375 1.00 84.56 319 VAL A N 1
ATOM 2623 C CA . VAL A 1 319 ? -1.582 -0.696 12.448 1.00 84.56 319 VAL A CA 1
ATOM 2624 C C . VAL A 1 319 ? -0.779 -1.991 12.535 1.00 84.56 319 VAL A C 1
ATOM 2626 O O . VAL A 1 319 ? -0.217 -2.307 13.578 1.00 84.56 319 VAL A O 1
ATOM 2629 N N . MET A 1 320 ? -0.684 -2.757 11.444 1.00 79.06 320 MET A N 1
ATOM 2630 C CA . MET A 1 320 ? -0.093 -4.106 11.511 1.00 79.06 320 MET A CA 1
ATOM 2631 C C . MET A 1 320 ? 1.428 -4.099 11.617 1.00 79.06 320 MET A C 1
ATOM 2633 O O . MET A 1 320 ? 2.015 -4.954 12.273 1.00 79.06 320 MET A O 1
ATOM 2637 N N . ARG A 1 321 ? 2.074 -3.162 10.926 1.00 68.38 321 ARG A N 1
ATOM 2638 C CA . ARG A 1 321 ? 3.531 -3.048 10.898 1.00 68.38 321 ARG A CA 1
ATOM 2639 C C . ARG A 1 321 ? 4.052 -1.980 11.856 1.00 68.38 321 ARG A C 1
ATOM 2641 O O . ARG A 1 321 ? 5.263 -1.841 11.954 1.00 68.38 321 ARG A O 1
ATOM 2648 N N . SER A 1 322 ? 3.186 -1.228 12.535 1.00 72.12 322 SER A N 1
ATOM 2649 C CA . SER A 1 322 ? 3.576 -0.267 13.574 1.00 72.12 322 SER A CA 1
ATOM 2650 C C . SER A 1 322 ? 3.730 -0.950 14.939 1.00 72.12 322 SER A C 1
ATOM 2652 O O . SER A 1 322 ? 3.537 -2.160 15.072 1.00 72.12 322 SER A O 1
ATOM 2654 N N . ASP A 1 323 ? 4.073 -0.179 15.971 1.00 78.75 323 ASP A N 1
ATOM 2655 C CA . ASP A 1 323 ? 4.154 -0.706 17.336 1.00 78.75 323 ASP A CA 1
ATOM 2656 C C . ASP A 1 323 ? 2.777 -0.997 17.951 1.00 78.75 323 ASP A C 1
ATOM 2658 O O . ASP A 1 323 ? 2.716 -1.629 18.999 1.00 78.75 323 ASP A O 1
ATOM 2662 N N . VAL A 1 324 ? 1.676 -0.634 17.280 1.00 80.88 324 VAL A N 1
ATOM 2663 C CA . VAL A 1 324 ? 0.297 -0.936 17.703 1.00 80.88 324 VAL A CA 1
ATOM 2664 C C . VAL A 1 324 ? 0.106 -2.428 17.972 1.00 80.88 324 VAL A C 1
ATOM 2666 O O . VAL A 1 324 ? -0.357 -2.815 19.044 1.00 80.88 324 VAL A O 1
ATOM 2669 N N . LEU A 1 325 ? 0.509 -3.280 17.023 1.00 82.38 325 LEU A N 1
ATOM 2670 C CA . LEU A 1 325 ? 0.384 -4.729 17.168 1.00 82.38 325 LEU A CA 1
ATOM 2671 C C . LEU A 1 325 ? 1.188 -5.258 18.361 1.00 82.38 325 LEU A C 1
ATOM 2673 O O . LEU A 1 325 ? 0.721 -6.152 19.062 1.00 82.38 325 LEU A O 1
ATOM 2677 N N . LYS A 1 326 ? 2.391 -4.718 18.587 1.00 84.00 326 LYS A N 1
ATOM 2678 C CA . LYS A 1 326 ? 3.232 -5.113 19.723 1.00 84.00 326 LYS A CA 1
ATOM 2679 C C . LYS A 1 326 ? 2.608 -4.668 21.041 1.00 84.00 326 LYS A C 1
ATOM 2681 O O . LYS A 1 326 ? 2.511 -5.487 21.942 1.00 84.00 326 LYS A O 1
ATOM 2686 N N . LYS A 1 327 ? 2.140 -3.416 21.127 1.00 83.38 327 LYS A N 1
ATOM 2687 C CA . LYS A 1 327 ? 1.453 -2.868 22.306 1.00 83.38 327 LYS A CA 1
ATOM 2688 C C . LYS A 1 327 ? 0.267 -3.756 22.693 1.00 83.38 327 LYS A C 1
ATOM 2690 O O . LYS A 1 327 ? 0.226 -4.237 23.811 1.00 83.38 327 LYS A O 1
ATOM 2695 N N . LEU A 1 328 ? -0.615 -4.087 21.745 1.00 83.25 328 LEU A N 1
ATOM 2696 C CA . LEU A 1 328 ? -1.772 -4.955 22.008 1.00 83.25 328 LEU A CA 1
ATOM 2697 C C . LEU A 1 328 ? -1.397 -6.378 22.448 1.00 83.25 328 LEU A C 1
ATOM 2699 O O . LEU A 1 328 ? -2.066 -6.935 23.311 1.00 83.25 328 LEU A O 1
ATOM 2703 N N . LYS A 1 329 ? -0.355 -6.976 21.857 1.00 83.31 329 LYS A N 1
ATOM 2704 C CA . LYS A 1 329 ? 0.102 -8.322 22.243 1.00 83.31 329 LYS A CA 1
ATOM 2705 C C . LYS A 1 329 ? 0.763 -8.345 23.619 1.00 83.31 329 LYS A C 1
ATOM 2707 O O . LYS A 1 329 ? 0.565 -9.298 24.358 1.00 83.31 329 LYS A O 1
ATOM 2712 N N . ASN A 1 330 ? 1.533 -7.312 23.946 1.00 83.12 330 ASN A N 1
ATOM 2713 C CA . ASN A 1 330 ? 2.287 -7.246 25.193 1.00 83.12 330 ASN A CA 1
ATOM 2714 C C . ASN A 1 330 ? 1.406 -6.959 26.413 1.00 83.12 330 ASN A C 1
ATOM 2716 O O . ASN A 1 330 ? 1.838 -7.261 27.507 1.00 83.12 330 ASN A O 1
ATOM 2720 N N . THR A 1 331 ? 0.216 -6.373 26.248 1.00 77.88 331 THR A N 1
ATOM 2721 C CA . THR A 1 331 ? -0.697 -6.066 27.370 1.00 77.88 331 THR A CA 1
ATOM 2722 C C . THR A 1 331 ? -1.588 -7.251 27.772 1.00 77.88 331 THR A C 1
ATOM 2724 O O . THR A 1 331 ? -2.288 -7.175 28.774 1.00 77.88 331 THR A O 1
ATOM 2727 N N . GLN A 1 332 ? -1.614 -8.327 26.977 1.00 64.19 332 GLN A N 1
ATOM 2728 C CA . GLN A 1 332 ? -2.370 -9.547 27.289 1.00 64.19 332 GLN A CA 1
ATOM 2729 C C . GLN A 1 332 ? -1.557 -10.551 28.128 1.00 64.19 332 GLN A C 1
ATOM 2731 O O . GLN A 1 332 ? -2.152 -11.405 28.784 1.00 64.19 332 GLN A O 1
ATOM 2736 N N . ASN A 1 333 ? -0.226 -10.444 28.070 1.00 53.56 333 ASN A N 1
ATOM 2737 C CA . ASN A 1 333 ? 0.728 -11.171 28.909 1.00 53.56 333 ASN A CA 1
ATOM 2738 C C . ASN A 1 333 ? 1.114 -10.298 30.100 1.00 53.56 333 ASN A C 1
ATOM 2740 O O . ASN A 1 333 ? 1.442 -10.888 31.149 1.00 53.56 333 ASN A O 1
#

Foldseek 3Di:
DDQALVPDDPLRVVLVVVQCVVVVHDDQYQFQPFDPVVLCVQANDAAQLQNLSCVQRPQLSVLVSVVVVDDQAEEAEDQQELVVDVVLVPDDQWDDDPRHPRYIYHHPCHHPDPVNVVCVCVVVVNRDRCCVVDDDPCLVVVVVVCVVLVHDPCCRVVVVVNDQADDDPVVQVCCVPVVVDHPVVRNVSDDAQKDWDWADDPLKIKIAMDGPFDFDPVQLVQLCLLQAVPWDDDPQWIQGPNAWIQRSVRNIIMGNALVVVLLSVLSRQCRGNPRLSCPLCSPQPQSQWDGDPGIHGNNVSHPSPCPSSCSNSSSCNNRVSDCNSVNRVVNVD

Nearest PDB structures (foldseek):
  2oq2-assembly2_C  TM=7.993E-01  e=8.828E-05  Saccharomyces cerevisiae
  8rom-assembly1_A  TM=8.549E-01  e=2.133E-02  Homo sapiens
  8ron-assembly1_A  TM=7.916E-01  e=7.403E-02  Homo sapiens
  4a60-assembly1_A  TM=3.935E-01  e=6.460E+00  Homo sapiens

Mean predicted aligned error: 8.64 Å

Sequence (333 aa):
MFNDTGLELPETLINVFEVLNAYGLELHLAKAEVNFLEIVKLLGPPGRDYRYCCKIIKLAPICKALKKISNIGTVSITGQRKWESFTRAKIARVSLSRWVANTVVLAPINDWTNLHVWLYIFKYNLPYNRAYEKGYWWQKYLENYVKESQLPSIWLSYGLWRWRRRYPGDLVRFLDKECEVSVNSIINKVPKCLDIEVSYKDGKFYVNYKTLMKMSHERFLELIKILDKNYLVSNDKIIIKKHSIVDLSSSQVICRSSVECLNILKIIARSTYCTFCRLCSEWCRTNAISIDNYLRVNEDACRECLICNNVCPVAEYLVMRSDVLKKLKNTQN

Radius of gyration: 22.73 Å; Cα contacts (8 Å, |Δi|>4): 490; chains: 1; bounding box: 57×42×66 Å

Solvent-accessible surface area (backbone atoms only — not comparable to full-atom values): 18982 Å² total; per-residue (Å²): 110,48,77,44,46,88,76,72,52,70,44,50,58,51,36,51,54,53,48,29,63,77,67,75,52,79,84,46,72,15,55,36,92,56,65,63,67,64,48,30,76,70,72,46,80,66,19,79,83,43,56,46,54,54,49,44,32,47,45,23,22,44,51,58,42,46,54,77,75,41,90,84,50,47,79,43,79,42,88,53,29,28,80,80,37,81,75,40,53,73,54,62,52,64,40,76,4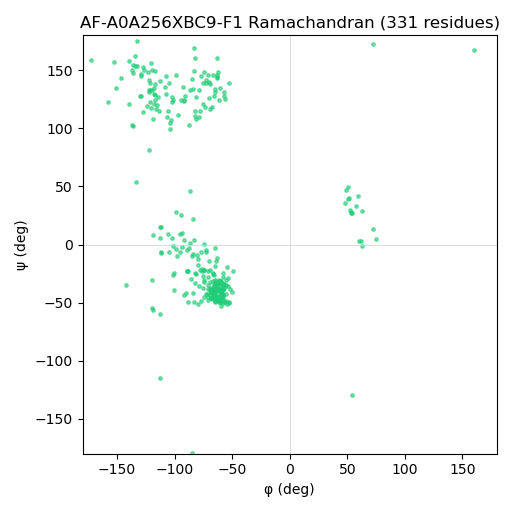5,93,82,41,86,61,29,39,34,37,18,90,53,23,87,44,46,74,64,57,52,52,51,50,35,62,75,67,69,51,90,70,49,61,56,82,80,56,85,81,74,68,58,65,59,52,58,52,50,33,64,78,66,71,49,62,67,65,40,60,78,72,48,43,65,44,41,75,86,71,71,56,68,70,57,49,51,44,32,43,72,77,63,72,41,60,66,66,66,55,52,72,69,52,87,58,64,55,48,76,49,75,48,65,57,96,76,27,39,42,35,42,53,48,57,74,59,81,64,39,64,70,46,32,62,34,49,42,47,45,81,33,76,82,48,45,76,58,87,57,36,35,36,36,86,90,68,28,39,37,31,66,81,77,33,32,38,36,22,72,43,63,68,55,43,51,56,51,49,23,42,54,40,35,25,47,61,62,73,78,46,46,51,36,34,73,63,34,92,62,61,22,38,49,70,75,100,57,69,45,57,44,64,89,50,44,78,59,76,48,56,39,60,62,70,26,47,49,17,34,57,54,31,66,69,34,67,53,48,52,52,52,57,60,59,78,109

pLDDT: mean 87.67, std 8.08, range [53.56, 97.19]